Protein AF-A0A9J7YC43-F1 (afdb_monomer)

Foldseek 3Di:
DDDDDDDDDDDDDDDDDDDDDDPPPPPPPPPPVQPFDWKKKKKWFFQDADDPCQQPCPDPVVVVVQVQCQVQLLVLCVVPPFWDGKHWPGFAFARTMTIIMTTGGPPDDDDDQVVSLVSNLPGDHPTHIPSVGIGMGTDDDPDDDDDDDDDDDPDPFDKWKKKKKFAFAAADDPLQQRCHRPVNVVVFVLVQVLLCLQCVVQPFWDGKGWRGWDPDRTMTIIMTMGRPVRDDDQQVSLVSVLVCVVVVSRVTRTDNQGIWMATPVRDIHHDDPDPVPVVVVVVVVVVVVVVVVVVD

Secondary structure (DSSP, 8-state):
-----------------------------------EEEEEEEEEEEEEEPPGGGG-TTSHHHHHHHHHHHHHHHHHHTTSTTEEEEEEEEEETTEEEEEEEEEEETTSPPPPHHHHHHHHHT---SS-B-GGG-EEEE-------------------PEEEEEEEEEESS---HHHHSTTSHHHHHHHHHHHHHHHHHHTTSTTEEEEEEEEEETTTEEEEEEEEEEGGGPPPHHHHHHHHHHHHHTTS--S-EEEEEEEEE-TT--EEE--TTSHHHHHHHHHHHHHHHHHHH--

Radius of gyration: 31.16 Å; Cα contacts (8 Å, |Δi|>4): 446; chains: 1; bounding box: 93×114×52 Å

Sequence (296 aa):
MEWRIIVPVLCLIGFLPVPGNAADNSTTNSTTNSTTAFEFNIVFHINDTFNETYSNMADNNTITLKNKIITEVSQVYTPLKNFQRFDILQFRNGSIVVDGKLYFNSSDSKPSLANLTQILNNGNFTFKLLTNLTSITEVTTTAANTSTTTQAVTTSAGIAVYNLTFKMTGNFTNDLSNMSSSAATNLTNFVVGQLDQVFKGFKSHKRTFVRQFRNGSIIVDAGVEFDKVSSPSATELAKALADGVRNGVVKLPIDTQTIQVTDSTGFTANKSPVLASMLTALWMTLASLLLSAVMH

Mean predicted aligned error: 19.52 Å

Structure (mmCIF, N/CA/C/O backbone):
data_AF-A0A9J7YC43-F1
#
_entry.id   AF-A0A9J7YC43-F1
#
loop_
_atom_site.group_PDB
_atom_site.id
_atom_site.type_symbol
_atom_site.label_atom_id
_atom_site.label_alt_id
_atom_site.label_comp_id
_atom_site.label_asym_id
_atom_site.label_entity_id
_atom_site.label_seq_id
_atom_site.pdbx_PDB_ins_code
_atom_site.Cartn_x
_atom_site.Cartn_y
_atom_site.Cartn_z
_atom_site.occupancy
_atom_site.B_iso_or_equiv
_atom_site.auth_seq_id
_atom_site.auth_comp_id
_atom_site.auth_asym_id
_atom_site.auth_atom_id
_atom_site.pdbx_PDB_model_num
ATOM 1 N N . MET A 1 1 ? 50.035 76.087 -4.130 1.00 36.94 1 MET A N 1
ATOM 2 C CA . MET A 1 1 ? 49.146 76.919 -4.963 1.00 36.94 1 MET A CA 1
ATOM 3 C C . MET A 1 1 ? 47.990 76.009 -5.347 1.00 36.94 1 MET A C 1
ATOM 5 O O . MET A 1 1 ? 48.197 75.101 -6.132 1.00 36.94 1 MET A O 1
ATOM 9 N N . GLU A 1 2 ? 46.981 75.900 -4.483 1.00 48.38 2 GLU A N 1
ATOM 10 C CA . GLU A 1 2 ? 45.735 76.686 -4.565 1.00 48.38 2 GLU A CA 1
ATOM 11 C C . GLU A 1 2 ? 45.099 76.549 -5.955 1.00 48.38 2 GLU A C 1
ATOM 13 O O . GLU A 1 2 ? 45.685 77.028 -6.917 1.00 48.38 2 GLU A O 1
ATOM 18 N N . TRP A 1 3 ? 43.917 75.925 -6.032 1.00 33.44 3 TRP A N 1
ATOM 19 C CA . TRP A 1 3 ? 42.714 76.530 -6.619 1.00 33.44 3 TRP A CA 1
ATOM 20 C C . TRP A 1 3 ? 41.454 75.765 -6.185 1.00 33.44 3 TRP A C 1
ATOM 22 O O . TRP A 1 3 ? 41.314 74.560 -6.384 1.00 33.44 3 TRP A O 1
ATOM 32 N N . ARG A 1 4 ? 40.544 76.519 -5.562 1.00 44.66 4 ARG A N 1
ATOM 33 C CA . ARG A 1 4 ? 39.154 76.181 -5.236 1.00 44.66 4 ARG A CA 1
ATOM 34 C C . ARG A 1 4 ? 38.272 76.622 -6.403 1.00 44.66 4 ARG A C 1
ATOM 36 O O . ARG A 1 4 ? 38.380 77.790 -6.747 1.00 44.66 4 ARG A O 1
ATOM 43 N N . ILE A 1 5 ? 37.350 75.798 -6.911 1.00 43.91 5 ILE A N 1
ATOM 44 C CA . ILE A 1 5 ? 36.179 76.237 -7.714 1.00 43.91 5 ILE A CA 1
ATOM 45 C C . ILE A 1 5 ? 35.041 75.224 -7.448 1.00 43.91 5 ILE A C 1
ATOM 47 O O . ILE A 1 5 ? 35.200 74.046 -7.733 1.00 43.91 5 ILE A O 1
ATOM 51 N N . ILE A 1 6 ? 34.079 75.551 -6.573 1.00 39.97 6 ILE A N 1
ATOM 52 C CA . ILE A 1 6 ? 32.734 76.122 -6.836 1.00 39.97 6 ILE A CA 1
ATOM 53 C C . ILE A 1 6 ? 31.709 75.065 -7.292 1.00 39.97 6 ILE A C 1
ATOM 55 O O . ILE A 1 6 ? 31.751 74.543 -8.399 1.00 39.97 6 ILE A O 1
ATOM 59 N N . VAL A 1 7 ? 30.756 74.816 -6.390 1.00 40.12 7 VAL A N 1
ATOM 60 C CA . VAL A 1 7 ? 29.441 74.192 -6.614 1.00 40.12 7 VAL A CA 1
ATOM 61 C C . VAL A 1 7 ? 28.536 75.178 -7.368 1.00 40.12 7 VAL A C 1
ATOM 63 O O . VAL A 1 7 ? 28.655 76.385 -7.143 1.00 40.12 7 VAL A O 1
ATOM 66 N N . PRO A 1 8 ? 27.540 74.693 -8.128 1.00 45.66 8 PRO A N 1
ATOM 67 C CA . PRO A 1 8 ? 26.226 75.301 -7.979 1.00 45.66 8 PRO A CA 1
ATOM 68 C C . PRO A 1 8 ? 25.108 74.296 -7.681 1.00 45.66 8 PRO A C 1
ATOM 70 O O . PRO A 1 8 ? 25.152 73.110 -7.991 1.00 45.66 8 PRO A O 1
ATOM 73 N N . VAL A 1 9 ? 24.144 74.871 -6.979 1.00 36.44 9 VAL A N 1
ATOM 74 C CA . VAL A 1 9 ? 22.964 74.356 -6.286 1.00 36.44 9 VAL A CA 1
ATOM 75 C C . VAL A 1 9 ? 21.757 74.265 -7.249 1.00 36.44 9 VAL A C 1
ATOM 77 O O . VAL A 1 9 ? 21.814 74.852 -8.328 1.00 36.44 9 VAL A O 1
ATOM 80 N N . LEU A 1 10 ? 20.656 73.645 -6.769 1.00 31.66 10 LEU A N 1
ATOM 81 C CA . LEU A 1 10 ? 19.223 73.751 -7.175 1.00 31.66 10 LEU A CA 1
ATOM 82 C C . LEU A 1 10 ? 18.716 72.605 -8.088 1.00 31.66 10 LEU A C 1
ATOM 84 O O . LEU A 1 10 ? 19.374 72.282 -9.064 1.00 31.66 10 LEU A O 1
ATOM 88 N N . CYS A 1 11 ? 17.596 71.894 -7.867 1.00 30.94 11 CYS A N 1
ATOM 89 C CA . CYS A 1 11 ? 16.335 72.069 -7.111 1.00 30.94 11 CYS A CA 1
ATOM 90 C C . CYS A 1 11 ? 15.952 70.717 -6.446 1.00 30.94 11 CYS A C 1
ATOM 92 O O . CYS A 1 11 ? 16.201 69.670 -7.030 1.00 30.94 11 CYS A O 1
ATOM 94 N N . LEU A 1 12 ? 15.475 70.607 -5.201 1.00 32.94 12 LEU A N 1
ATOM 95 C CA . LEU A 1 12 ? 14.157 70.965 -4.640 1.00 32.94 12 LEU A CA 1
ATOM 96 C C . LEU A 1 12 ? 12.935 70.412 -5.404 1.00 32.94 12 LEU A C 1
ATOM 98 O O . LEU A 1 12 ? 12.372 71.136 -6.214 1.00 32.94 12 LEU A O 1
ATOM 102 N N . ILE A 1 13 ? 12.463 69.209 -5.041 1.00 40.31 13 ILE A N 1
ATOM 103 C CA . ILE A 1 13 ? 11.029 68.905 -4.843 1.00 40.31 13 ILE A CA 1
ATOM 104 C C . ILE A 1 13 ? 10.936 67.897 -3.687 1.00 40.31 13 ILE A C 1
ATOM 106 O O . ILE A 1 13 ? 11.537 66.827 -3.736 1.00 40.31 13 ILE A O 1
ATOM 110 N N . GLY A 1 14 ? 10.240 68.279 -2.617 1.00 31.56 14 GLY A N 1
ATOM 111 C CA . GLY A 1 14 ? 10.012 67.431 -1.451 1.00 31.56 14 GLY A CA 1
ATOM 112 C C . GLY A 1 14 ? 8.815 66.502 -1.622 1.00 31.56 14 GLY A C 1
ATOM 113 O O . GLY A 1 14 ? 7.887 66.823 -2.352 1.00 31.56 14 GLY A O 1
ATOM 114 N N . PHE A 1 15 ? 8.814 65.402 -0.872 1.00 34.41 15 PHE A N 1
ATOM 115 C CA . PHE A 1 15 ? 7.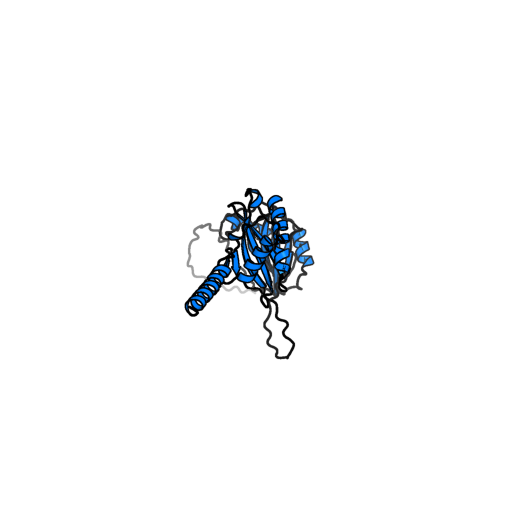608 64.740 -0.379 1.00 34.41 15 PHE A CA 1
ATOM 116 C C . PHE A 1 15 ? 7.898 64.193 1.027 1.00 34.41 15 PHE A C 1
ATOM 118 O O . PHE A 1 15 ? 8.975 63.660 1.291 1.00 34.41 15 PHE A O 1
ATOM 125 N N . LEU A 1 16 ? 6.957 64.434 1.941 1.00 32.00 16 LEU A N 1
ATOM 126 C CA . LEU A 1 16 ? 7.018 64.128 3.372 1.00 32.00 16 LEU A CA 1
ATOM 127 C C . LEU A 1 16 ? 7.179 62.623 3.669 1.00 32.00 16 LEU A C 1
ATOM 129 O O . LEU A 1 16 ? 6.621 61.808 2.936 1.00 32.00 16 LEU A O 1
ATOM 133 N N . PRO A 1 17 ? 7.790 62.237 4.806 1.00 32.50 17 PRO A N 1
ATOM 134 C CA . PRO A 1 17 ? 7.622 60.903 5.364 1.00 32.50 17 PRO A CA 1
ATOM 135 C C . PRO A 1 17 ? 6.354 60.846 6.233 1.00 32.50 17 PRO A C 1
ATOM 137 O O . PRO A 1 17 ? 6.267 61.490 7.279 1.00 32.50 17 PRO A O 1
ATOM 140 N N . VAL A 1 18 ? 5.373 60.046 5.814 1.00 35.78 18 VAL A N 1
ATOM 141 C CA . VAL A 1 18 ? 4.342 59.507 6.715 1.00 35.78 18 VAL A CA 1
ATOM 142 C C . VAL A 1 18 ? 4.922 58.238 7.356 1.00 35.78 18 VAL A C 1
ATOM 144 O O . VAL A 1 18 ? 5.412 57.379 6.622 1.00 35.78 18 VAL A O 1
ATOM 147 N N . PRO A 1 19 ? 4.895 58.077 8.691 1.00 38.94 19 PRO A N 1
ATOM 148 C CA . PRO A 1 19 ? 5.384 56.866 9.334 1.00 38.94 19 PRO A CA 1
ATOM 149 C C . PRO A 1 19 ? 4.322 55.768 9.210 1.00 38.94 19 PRO A C 1
ATOM 151 O O . PRO A 1 19 ? 3.345 55.734 9.954 1.00 38.94 19 PRO A O 1
ATOM 154 N N . GLY A 1 20 ? 4.504 54.884 8.231 1.00 28.78 20 GLY A N 1
ATOM 155 C CA . GLY A 1 20 ? 3.689 53.691 8.031 1.00 28.78 20 GLY A CA 1
ATOM 156 C C . GLY A 1 20 ? 4.524 52.441 8.257 1.00 28.78 20 GLY A C 1
ATOM 157 O O . GLY A 1 20 ? 5.228 51.989 7.361 1.00 28.78 20 GLY A O 1
ATOM 158 N N . ASN A 1 21 ? 4.442 51.889 9.464 1.00 43.62 21 ASN A N 1
ATOM 159 C CA . ASN A 1 21 ? 4.903 50.543 9.774 1.00 43.62 21 ASN A CA 1
ATOM 160 C C . ASN A 1 21 ? 4.116 49.536 8.914 1.00 43.62 21 ASN A C 1
ATOM 162 O O . ASN A 1 21 ? 2.952 49.260 9.190 1.00 43.62 21 ASN A O 1
ATOM 166 N N . ALA A 1 22 ? 4.764 48.951 7.916 1.00 31.89 22 ALA A N 1
ATOM 167 C CA . ALA A 1 22 ? 4.424 47.634 7.404 1.00 31.89 22 ALA A CA 1
ATOM 168 C C . ALA A 1 22 ? 5.744 46.971 7.025 1.00 31.89 22 ALA A C 1
ATOM 170 O O . ALA A 1 22 ? 6.416 47.384 6.084 1.00 31.89 22 ALA A O 1
ATOM 171 N N . ALA A 1 23 ? 6.153 45.999 7.838 1.00 31.73 23 ALA A N 1
ATOM 172 C CA . ALA A 1 23 ? 7.242 45.103 7.513 1.00 31.73 23 ALA A CA 1
ATOM 173 C C . ALA A 1 23 ? 6.839 44.335 6.251 1.00 31.73 23 ALA A C 1
ATOM 175 O O . ALA A 1 23 ? 6.134 43.330 6.323 1.00 31.73 23 ALA A O 1
ATOM 176 N N . ASP A 1 24 ? 7.249 44.849 5.097 1.00 27.11 24 ASP A N 1
ATOM 177 C CA . ASP A 1 24 ? 7.198 44.111 3.852 1.00 27.11 24 ASP A CA 1
ATOM 178 C C . ASP A 1 24 ? 8.325 43.083 3.925 1.00 27.11 24 ASP A C 1
ATOM 180 O O . ASP A 1 24 ? 9.473 43.326 3.550 1.00 27.11 24 ASP A O 1
ATOM 184 N N . ASN A 1 25 ? 8.011 41.935 4.526 1.00 30.44 25 ASN A N 1
ATOM 185 C CA . ASN A 1 25 ? 8.844 40.750 4.452 1.00 30.44 25 ASN A CA 1
ATOM 186 C C . ASN A 1 25 ? 8.701 40.181 3.033 1.00 30.44 25 ASN A C 1
ATOM 188 O O . ASN A 1 25 ? 8.170 39.088 2.828 1.00 30.44 25 ASN A O 1
ATOM 192 N N . SER A 1 26 ? 9.160 40.962 2.051 1.00 28.28 26 SER A N 1
ATOM 193 C CA . SER A 1 26 ? 9.403 40.540 0.682 1.00 28.28 26 SER A CA 1
ATOM 194 C C . SER A 1 26 ? 10.534 39.523 0.740 1.00 28.28 26 SER A C 1
ATOM 196 O O . SER A 1 26 ? 11.708 39.832 0.534 1.00 28.28 26 SER A O 1
ATOM 198 N N . THR A 1 27 ? 10.159 38.287 1.065 1.00 27.44 27 THR A N 1
ATOM 199 C CA . THR A 1 27 ? 10.997 37.120 0.848 1.00 27.44 27 THR A CA 1
ATOM 200 C C . THR A 1 27 ? 11.184 37.039 -0.655 1.00 27.44 27 THR A C 1
ATOM 202 O O . THR A 1 27 ? 10.297 36.627 -1.401 1.00 27.44 27 THR A O 1
ATOM 205 N N . THR A 1 28 ? 12.334 37.524 -1.101 1.00 25.83 28 THR A N 1
ATOM 206 C CA . THR A 1 28 ? 12.878 37.283 -2.422 1.00 25.83 28 THR A CA 1
ATOM 207 C C . THR A 1 28 ? 12.887 35.775 -2.640 1.00 25.83 28 THR A C 1
ATOM 209 O O . THR A 1 28 ? 13.791 35.068 -2.197 1.00 25.83 28 THR A O 1
ATOM 212 N N . ASN A 1 29 ? 11.860 35.268 -3.327 1.00 31.33 29 ASN A N 1
ATOM 213 C CA . ASN A 1 29 ? 11.892 33.961 -3.968 1.00 31.33 29 ASN A CA 1
ATOM 214 C C . ASN A 1 29 ? 12.963 34.033 -5.057 1.00 31.33 29 ASN A C 1
ATOM 216 O O . ASN A 1 29 ? 12.687 34.284 -6.232 1.00 31.33 29 ASN A O 1
ATOM 220 N N . SER A 1 30 ? 14.213 33.856 -4.634 1.00 25.38 30 SER A N 1
ATOM 221 C CA . SER A 1 30 ? 15.345 33.641 -5.513 1.00 25.38 30 SER A CA 1
ATOM 222 C C . SER A 1 30 ? 15.127 32.285 -6.173 1.00 25.38 30 SER A C 1
ATOM 224 O O . SER A 1 30 ? 15.517 31.237 -5.663 1.00 25.38 30 SER A O 1
ATOM 226 N N . THR A 1 31 ? 14.405 32.314 -7.291 1.00 31.23 31 THR A N 1
ATOM 227 C CA . THR A 1 31 ? 14.235 31.174 -8.184 1.00 31.23 31 THR A CA 1
ATOM 228 C C . THR A 1 31 ? 15.568 30.983 -8.890 1.00 31.23 31 THR A C 1
ATOM 230 O O . THR A 1 31 ? 15.778 31.437 -10.013 1.00 31.23 31 THR A O 1
ATOM 233 N N . THR A 1 32 ? 16.518 30.342 -8.210 1.00 34.47 32 THR A N 1
ATOM 234 C CA . THR A 1 32 ? 17.594 29.672 -8.923 1.00 34.47 32 THR A CA 1
ATOM 235 C C . THR A 1 32 ? 16.930 28.496 -9.628 1.00 34.47 32 THR A C 1
ATOM 237 O O . THR A 1 32 ? 16.513 27.525 -8.999 1.00 34.47 32 THR A O 1
ATOM 240 N N . ASN A 1 33 ? 16.758 28.611 -10.947 1.00 41.53 33 ASN A N 1
ATOM 241 C CA . ASN A 1 33 ? 16.396 27.494 -11.819 1.00 41.53 33 ASN A CA 1
ATOM 242 C C . ASN A 1 33 ? 17.549 26.482 -11.805 1.00 41.53 33 ASN A C 1
ATOM 244 O O . ASN A 1 33 ? 18.335 26.372 -12.741 1.00 41.53 33 ASN A O 1
ATOM 248 N N . SER A 1 34 ? 17.690 25.782 -10.687 1.00 49.84 34 SER A N 1
ATOM 249 C CA . SER A 1 34 ? 18.571 24.648 -10.536 1.00 49.84 34 SER A CA 1
ATOM 250 C C . SER A 1 34 ? 17.796 23.465 -11.103 1.00 49.84 34 SER A C 1
ATOM 252 O O . SER A 1 34 ? 16.805 23.017 -10.526 1.00 49.84 34 SER A O 1
ATOM 254 N N . THR A 1 35 ? 18.175 23.013 -12.293 1.00 61.62 35 THR A N 1
ATOM 255 C CA . THR A 1 35 ? 17.566 21.842 -12.925 1.00 61.62 35 THR A CA 1
ATOM 256 C C . THR A 1 35 ? 17.711 20.644 -11.992 1.00 61.62 35 THR A C 1
ATOM 258 O O . THR A 1 35 ? 18.830 20.265 -11.637 1.00 61.62 35 THR A O 1
ATOM 261 N N . THR A 1 36 ? 16.585 20.070 -11.561 1.00 72.81 36 THR A N 1
ATOM 262 C CA . THR A 1 36 ? 16.577 18.793 -10.844 1.00 72.81 36 THR A CA 1
ATOM 263 C C . THR A 1 36 ? 17.249 17.743 -11.726 1.00 72.81 36 THR A C 1
ATOM 265 O O . THR A 1 36 ? 16.855 17.547 -12.873 1.00 72.81 36 THR A O 1
ATOM 268 N N . ALA A 1 37 ? 18.279 17.098 -11.188 1.00 75.81 37 ALA A N 1
ATOM 269 C CA . ALA A 1 37 ? 19.064 16.075 -11.867 1.00 75.81 37 ALA A CA 1
ATOM 270 C C . ALA A 1 37 ? 18.740 14.668 -11.352 1.00 75.81 37 ALA A C 1
ATOM 272 O O . ALA A 1 37 ? 18.735 13.719 -12.133 1.00 75.81 37 ALA A O 1
ATOM 273 N N . PHE A 1 38 ? 18.449 14.531 -10.054 1.00 82.38 38 PHE A N 1
ATOM 274 C CA . PHE A 1 38 ? 18.111 13.249 -9.440 1.00 82.38 38 PHE A CA 1
ATOM 275 C C . PHE A 1 38 ? 16.853 13.372 -8.586 1.00 82.38 38 PHE A C 1
ATOM 277 O O . PHE A 1 38 ? 16.691 14.328 -7.824 1.00 82.38 38 PHE A O 1
ATOM 284 N N . GLU A 1 39 ? 15.990 12.368 -8.688 1.00 87.19 39 GLU A N 1
ATOM 285 C CA . GLU A 1 39 ? 14.743 12.270 -7.942 1.00 87.19 39 GLU A CA 1
ATOM 286 C C . GLU A 1 39 ? 14.655 10.920 -7.232 1.00 87.19 39 GLU A C 1
ATOM 288 O O . GLU A 1 39 ? 15.014 9.878 -7.788 1.00 87.19 39 GLU A O 1
ATOM 293 N N . PHE A 1 40 ? 14.127 10.928 -6.011 1.00 86.06 40 PHE A N 1
ATOM 294 C CA . PHE A 1 40 ? 13.901 9.714 -5.233 1.00 86.06 40 PHE A CA 1
ATOM 295 C C . PHE A 1 40 ? 12.510 9.745 -4.610 1.00 86.06 40 PHE A C 1
ATOM 297 O O . PHE A 1 40 ? 12.134 10.745 -4.001 1.00 86.06 40 PHE A O 1
ATOM 304 N N . ASN A 1 41 ? 11.759 8.650 -4.726 1.00 86.69 41 ASN A N 1
ATOM 305 C CA . ASN A 1 41 ? 10.552 8.459 -3.930 1.00 86.69 41 ASN A CA 1
ATOM 306 C C . ASN A 1 41 ? 10.968 8.020 -2.530 1.00 86.69 41 ASN A C 1
ATOM 308 O O . ASN A 1 41 ? 11.830 7.153 -2.375 1.00 86.69 41 ASN A O 1
ATOM 312 N N . ILE A 1 42 ? 10.324 8.588 -1.525 1.00 88.75 42 ILE A N 1
ATOM 313 C CA . ILE A 1 42 ? 10.575 8.300 -0.120 1.00 88.75 42 ILE A CA 1
ATOM 314 C C . ILE A 1 42 ? 9.239 7.993 0.553 1.00 88.75 42 ILE A C 1
ATOM 316 O O . ILE A 1 42 ? 8.275 8.741 0.409 1.00 88.75 42 ILE A O 1
ATOM 320 N N . VAL A 1 43 ? 9.189 6.876 1.270 1.00 85.38 43 VAL A N 1
ATOM 321 C CA . VAL A 1 43 ? 8.058 6.472 2.102 1.00 85.38 43 VAL A CA 1
ATOM 322 C C . VAL A 1 43 ? 8.583 6.233 3.504 1.00 85.38 43 VAL A C 1
ATOM 324 O O . VAL A 1 43 ? 9.533 5.474 3.689 1.00 85.38 43 VAL A O 1
ATOM 327 N N . PHE A 1 44 ? 7.980 6.875 4.495 1.00 87.00 44 PHE A N 1
ATOM 328 C CA . PHE A 1 44 ? 8.296 6.618 5.895 1.00 87.00 44 PHE A CA 1
ATOM 329 C C . PHE A 1 44 ? 7.061 6.746 6.770 1.00 87.00 44 PHE A C 1
ATOM 331 O O . PHE A 1 44 ? 6.030 7.275 6.361 1.00 87.00 44 PHE A O 1
ATOM 338 N N . HIS A 1 45 ? 7.167 6.228 7.987 1.00 88.19 45 HIS A N 1
ATOM 339 C CA . HIS A 1 45 ? 6.053 6.152 8.914 1.00 88.19 45 HIS A CA 1
ATOM 340 C C . HIS A 1 45 ? 6.375 6.928 10.185 1.00 88.19 45 HIS A C 1
ATOM 342 O O . HIS A 1 45 ? 7.439 6.752 10.781 1.00 88.19 45 HIS A O 1
ATOM 348 N N . ILE A 1 46 ? 5.436 7.758 10.618 1.00 88.06 46 ILE A N 1
ATOM 349 C CA . ILE A 1 46 ? 5.505 8.466 11.891 1.00 88.06 46 ILE A CA 1
ATOM 350 C C . ILE A 1 46 ? 4.620 7.731 12.892 1.00 88.06 46 ILE A C 1
ATOM 352 O O . ILE A 1 46 ? 3.437 7.519 12.636 1.00 88.06 46 ILE A O 1
ATOM 356 N N . ASN A 1 47 ? 5.185 7.364 14.040 1.00 84.06 47 ASN A N 1
ATOM 357 C CA . ASN A 1 47 ? 4.501 6.701 15.145 1.00 84.06 47 ASN A CA 1
ATOM 358 C C . ASN A 1 47 ? 3.572 7.667 15.895 1.00 84.06 47 ASN A C 1
ATOM 360 O O . ASN A 1 47 ? 3.820 8.025 17.048 1.00 84.06 47 ASN A O 1
ATOM 364 N N . ASP A 1 48 ? 2.528 8.097 15.201 1.00 78.81 48 ASP A N 1
ATOM 365 C CA . ASP A 1 48 ? 1.456 8.946 15.692 1.00 78.81 48 ASP A CA 1
ATOM 366 C C . ASP A 1 48 ? 0.130 8.521 15.041 1.00 78.81 48 ASP A C 1
ATOM 368 O O . ASP A 1 48 ? 0.113 7.789 14.045 1.00 78.81 48 ASP A O 1
ATOM 372 N N . THR A 1 49 ? -0.981 8.958 15.623 1.00 78.31 49 THR A N 1
ATOM 373 C CA . THR A 1 49 ? -2.327 8.615 15.167 1.00 78.31 49 THR A CA 1
ATOM 374 C C . THR A 1 49 ? -2.676 9.410 13.915 1.00 78.31 49 THR A C 1
ATOM 376 O O . THR A 1 49 ? -2.586 10.637 13.895 1.00 78.31 49 THR A O 1
ATOM 379 N N . PHE A 1 50 ? -3.116 8.721 12.864 1.00 71.31 50 PHE A N 1
ATOM 380 C CA . PHE A 1 50 ? -3.612 9.378 11.661 1.00 71.31 50 PHE A CA 1
ATOM 381 C C . PHE A 1 50 ? -4.973 10.039 11.917 1.00 71.31 50 PHE A C 1
ATOM 383 O O . PHE A 1 50 ? -5.935 9.376 12.302 1.00 71.31 50 PHE A O 1
ATOM 390 N N . ASN A 1 51 ? -5.056 11.349 11.683 1.00 81.69 51 ASN A N 1
ATOM 391 C CA . ASN A 1 51 ? -6.312 12.089 11.654 1.00 81.69 51 ASN A CA 1
ATOM 392 C C . ASN A 1 51 ? -6.900 12.039 10.237 1.00 81.69 51 ASN A C 1
ATOM 394 O O . ASN A 1 51 ? -6.186 12.289 9.268 1.00 81.69 51 ASN A O 1
ATOM 398 N N . GLU A 1 52 ? -8.199 11.765 10.104 1.00 72.25 52 GLU A N 1
ATOM 399 C CA . GLU A 1 52 ? -8.879 11.688 8.805 1.00 72.25 52 GLU A CA 1
ATOM 400 C C . GLU A 1 52 ? -8.721 12.965 7.965 1.00 72.25 52 GLU A C 1
ATOM 402 O O . GLU A 1 52 ? -8.642 12.877 6.733 1.00 72.25 52 GLU A O 1
ATOM 407 N N . THR A 1 53 ? -8.581 14.135 8.608 1.00 69.94 53 THR A N 1
ATOM 408 C CA . THR A 1 53 ? -8.341 15.411 7.916 1.00 69.94 53 THR A CA 1
ATOM 409 C C . THR A 1 53 ? -7.048 15.403 7.097 1.00 69.94 53 THR A C 1
ATOM 411 O O . THR A 1 53 ? -6.995 16.077 6.069 1.00 69.94 53 THR A O 1
ATOM 414 N N . TYR A 1 54 ? -6.049 14.587 7.468 1.00 76.44 54 TYR A N 1
ATOM 415 C CA . TYR A 1 54 ? -4.772 14.443 6.752 1.00 76.44 54 TYR A CA 1
ATOM 416 C C . TYR A 1 54 ? -4.910 13.874 5.340 1.00 76.44 54 TYR A C 1
ATOM 418 O O . TYR A 1 54 ? -4.007 14.043 4.523 1.00 76.44 54 TYR A O 1
ATOM 426 N N . SER A 1 55 ? -6.054 13.270 5.014 1.00 74.38 55 SER A N 1
ATOM 427 C CA . SER A 1 55 ? -6.373 12.858 3.642 1.00 74.38 55 SER A CA 1
ATOM 428 C C . SER A 1 55 ? -6.617 14.060 2.718 1.00 74.38 55 SER A C 1
ATOM 430 O O . SER A 1 55 ? -6.449 13.957 1.504 1.00 74.38 55 SER A O 1
ATOM 432 N N . ASN A 1 56 ? -7.013 15.209 3.277 1.00 73.19 56 ASN A N 1
ATOM 433 C CA . ASN A 1 56 ? -7.195 16.454 2.542 1.00 73.19 56 ASN A CA 1
ATOM 434 C C . ASN A 1 56 ? -5.936 17.325 2.660 1.00 73.19 56 ASN A C 1
ATOM 436 O O . ASN A 1 56 ? -5.735 18.021 3.655 1.00 73.19 56 ASN A O 1
ATOM 440 N N . MET A 1 57 ? -5.112 17.340 1.610 1.00 74.56 57 MET A N 1
ATOM 441 C CA . MET A 1 57 ? -3.862 18.115 1.558 1.00 74.56 57 MET A CA 1
ATOM 442 C C . MET A 1 57 ? -4.052 19.644 1.595 1.00 74.56 57 MET A C 1
ATOM 444 O O . MET A 1 57 ? -3.066 20.366 1.760 1.00 74.56 57 MET A O 1
ATOM 448 N N . ALA A 1 58 ? -5.288 20.133 1.438 1.00 74.94 58 ALA A N 1
ATOM 449 C CA . ALA A 1 58 ? -5.648 21.548 1.538 1.00 74.94 58 ALA A CA 1
ATOM 450 C C . ALA A 1 58 ? -6.234 21.939 2.909 1.00 74.94 58 ALA A C 1
ATOM 452 O O . ALA A 1 58 ? -6.465 23.121 3.150 1.00 74.94 58 ALA A O 1
ATOM 453 N N . ASP A 1 59 ? -6.485 20.979 3.802 1.00 86.75 59 ASP A N 1
ATOM 454 C CA . ASP A 1 59 ? -6.943 21.268 5.161 1.00 86.75 59 ASP A CA 1
ATOM 455 C C . ASP A 1 59 ? -5.842 21.955 5.989 1.00 86.75 59 ASP A C 1
ATOM 457 O O . ASP A 1 59 ? -4.660 21.627 5.869 1.00 86.75 59 ASP A O 1
ATOM 461 N N . ASN A 1 60 ? -6.223 22.890 6.863 1.00 72.56 60 ASN A N 1
ATOM 462 C CA . ASN A 1 60 ? -5.266 23.666 7.656 1.00 72.56 60 ASN A CA 1
ATOM 463 C C . ASN A 1 60 ? -4.429 22.791 8.600 1.00 72.56 60 ASN A C 1
ATOM 465 O O . ASN A 1 60 ? -3.220 23.003 8.698 1.00 72.56 60 ASN A O 1
ATOM 469 N N . ASN A 1 61 ? -5.024 21.784 9.251 1.00 78.62 61 ASN A N 1
ATOM 470 C CA . ASN A 1 61 ? -4.281 20.890 10.145 1.00 78.62 61 ASN A CA 1
ATOM 471 C C . ASN A 1 61 ? -3.288 20.036 9.350 1.00 78.62 61 ASN A C 1
ATOM 473 O O . ASN A 1 61 ? -2.160 19.800 9.793 1.00 78.62 61 ASN A O 1
ATOM 477 N N . THR A 1 62 ? -3.684 19.616 8.148 1.00 78.56 62 THR A N 1
ATOM 478 C CA . THR A 1 62 ? -2.816 18.893 7.214 1.00 78.56 62 THR A CA 1
ATOM 479 C C . THR A 1 62 ? -1.669 19.764 6.722 1.00 78.56 62 THR A C 1
ATOM 481 O O . THR A 1 62 ? -0.530 19.305 6.694 1.00 78.56 62 THR A O 1
ATOM 484 N N . ILE A 1 63 ? -1.926 21.031 6.386 1.00 68.56 63 ILE A N 1
ATOM 485 C CA . ILE A 1 63 ? -0.892 21.993 5.980 1.00 68.56 63 ILE A CA 1
ATOM 486 C C . ILE A 1 63 ? 0.109 22.220 7.118 1.00 68.56 63 ILE A C 1
ATOM 488 O O . ILE A 1 63 ? 1.316 22.203 6.870 1.00 68.56 63 ILE A O 1
ATOM 492 N N . THR A 1 64 ? -0.358 22.373 8.360 1.00 84.81 64 THR A N 1
ATOM 493 C CA . THR A 1 64 ? 0.517 22.513 9.533 1.00 84.81 64 THR A CA 1
ATOM 494 C C . THR A 1 64 ? 1.429 21.299 9.699 1.00 84.81 64 THR A C 1
ATOM 496 O O . THR A 1 64 ? 2.647 21.461 9.809 1.00 84.81 64 THR A O 1
ATOM 499 N N . LEU A 1 65 ? 0.872 20.085 9.663 1.00 90.00 65 LEU A N 1
ATOM 500 C CA . LEU A 1 65 ? 1.652 18.850 9.755 1.00 90.00 65 LEU A CA 1
ATOM 501 C C . LEU A 1 65 ? 2.642 18.719 8.587 1.00 90.00 65 LEU A C 1
ATOM 503 O O . LEU A 1 65 ? 3.817 18.422 8.800 1.00 90.00 65 LEU A O 1
ATOM 507 N N . LYS A 1 66 ? 2.188 18.994 7.360 1.00 84.62 66 LYS A N 1
ATOM 508 C CA . LYS A 1 66 ? 3.007 18.965 6.145 1.00 84.62 66 LYS A CA 1
ATOM 509 C C . LYS A 1 66 ? 4.205 19.897 6.256 1.00 84.62 66 LYS A C 1
ATOM 511 O O . LYS A 1 66 ? 5.327 19.457 6.039 1.00 84.62 66 LYS A O 1
ATOM 516 N N . ASN A 1 67 ? 3.990 21.154 6.633 1.00 77.00 67 ASN A N 1
ATOM 517 C CA . ASN A 1 67 ? 5.061 22.143 6.750 1.00 77.00 67 ASN A CA 1
ATOM 518 C C . ASN A 1 67 ? 6.067 21.757 7.839 1.00 77.00 67 ASN A C 1
ATOM 520 O O . ASN A 1 67 ? 7.273 21.895 7.635 1.00 77.00 67 ASN A O 1
ATOM 524 N N . LYS A 1 68 ? 5.583 21.218 8.964 1.00 91.94 68 LYS A N 1
ATOM 525 C CA . LYS A 1 68 ? 6.431 20.694 10.036 1.00 91.94 68 LYS A CA 1
ATOM 526 C C . LYS A 1 68 ? 7.339 19.569 9.528 1.00 91.94 68 LYS A C 1
ATOM 528 O O . LYS A 1 68 ? 8.556 19.665 9.651 1.00 91.94 68 LYS A O 1
ATOM 533 N N . ILE A 1 69 ? 6.760 18.539 8.908 1.00 92.69 69 ILE A N 1
ATOM 534 C CA . ILE A 1 69 ? 7.520 17.395 8.388 1.00 92.69 69 ILE A CA 1
ATOM 535 C C . ILE A 1 69 ? 8.478 17.842 7.279 1.00 92.69 69 ILE A C 1
ATOM 537 O O . ILE A 1 69 ? 9.640 17.448 7.301 1.00 92.69 69 ILE A O 1
ATOM 541 N N . ILE A 1 70 ? 8.035 18.693 6.344 1.00 82.06 70 ILE A N 1
ATOM 542 C CA . ILE A 1 70 ? 8.899 19.225 5.280 1.00 82.06 70 ILE A CA 1
ATOM 543 C C . ILE A 1 70 ? 10.109 19.938 5.875 1.00 82.06 70 ILE A C 1
ATOM 545 O O . ILE A 1 70 ? 11.226 19.697 5.424 1.00 82.06 70 ILE A O 1
ATOM 549 N N . THR A 1 71 ? 9.905 20.774 6.893 1.00 84.00 71 THR A N 1
ATOM 550 C CA . THR A 1 71 ? 10.987 21.527 7.536 1.00 84.00 71 THR A CA 1
ATOM 551 C C . THR A 1 71 ? 12.008 20.585 8.168 1.00 84.00 71 THR A C 1
ATOM 553 O O . THR A 1 71 ? 13.197 20.671 7.867 1.00 84.00 71 THR A O 1
ATOM 556 N N . GLU A 1 72 ? 11.552 19.648 9.002 1.00 94.75 72 GLU A N 1
ATOM 557 C CA . GLU A 1 72 ? 12.459 18.765 9.739 1.00 94.75 72 GLU A CA 1
ATOM 558 C C . GLU A 1 72 ? 13.161 17.744 8.827 1.00 94.75 72 GLU A C 1
ATOM 560 O O . GLU A 1 72 ? 14.361 17.515 8.969 1.00 94.75 72 GLU A O 1
ATOM 565 N N . VAL A 1 73 ? 12.455 17.169 7.845 1.00 90.75 73 VAL A N 1
ATOM 566 C CA . VAL A 1 73 ? 13.054 16.240 6.870 1.00 90.75 73 VAL A CA 1
ATOM 567 C C . VAL A 1 73 ? 14.018 16.968 5.938 1.00 90.75 73 VAL A C 1
ATOM 569 O O . VAL A 1 73 ? 15.103 16.464 5.663 1.00 90.75 73 VAL A O 1
ATOM 572 N N . SER A 1 74 ? 13.684 18.178 5.484 1.00 87.06 74 SER A N 1
ATOM 573 C CA . SER A 1 74 ? 14.619 18.959 4.666 1.00 87.06 74 SER A CA 1
ATOM 574 C C . SER A 1 74 ? 15.898 19.259 5.437 1.00 87.06 74 SER A C 1
ATOM 576 O O . SER A 1 74 ? 16.985 19.114 4.882 1.00 87.06 74 SER A O 1
ATOM 578 N N . GLN A 1 75 ? 15.785 19.599 6.726 1.00 87.50 75 GLN A N 1
ATOM 579 C CA . GLN A 1 75 ? 16.931 19.917 7.575 1.00 87.50 75 GLN A CA 1
ATOM 580 C C . GLN A 1 75 ? 17.957 18.778 7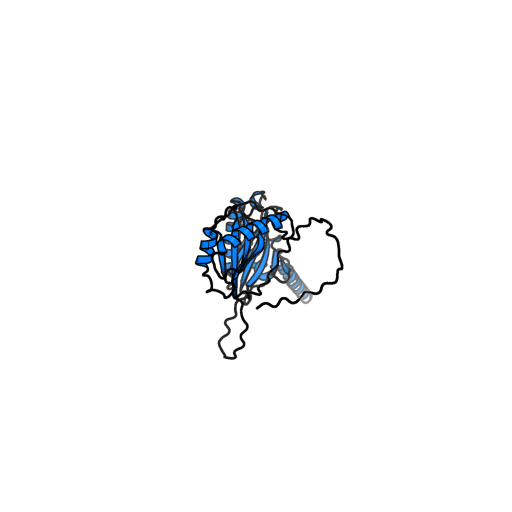.621 1.00 87.50 75 GLN A C 1
ATOM 582 O O . GLN A 1 75 ? 19.154 19.048 7.508 1.00 87.50 75 GLN A O 1
ATOM 587 N N . VAL A 1 76 ? 17.522 17.515 7.719 1.00 93.56 76 VAL A N 1
ATOM 588 C CA . VAL A 1 76 ? 18.455 16.373 7.791 1.00 93.56 76 VAL A CA 1
ATOM 589 C C . VAL A 1 76 ? 19.193 16.116 6.476 1.00 93.56 76 VAL A C 1
ATOM 591 O O . VAL A 1 76 ? 20.302 15.590 6.503 1.00 93.56 76 VAL A O 1
ATOM 594 N N . TYR A 1 77 ? 18.630 16.533 5.338 1.00 91.88 77 TYR A N 1
ATOM 595 C CA . TYR A 1 77 ? 19.260 16.397 4.021 1.00 91.88 77 TYR A CA 1
ATOM 596 C C . TYR A 1 77 ? 20.085 17.617 3.584 1.00 91.88 77 TYR A C 1
ATOM 598 O O . TYR A 1 77 ? 20.881 17.483 2.657 1.00 91.88 77 TYR A O 1
ATOM 606 N N . THR A 1 78 ? 19.987 18.766 4.270 1.00 90.88 78 THR A N 1
ATOM 607 C CA . THR A 1 78 ? 20.804 19.966 3.970 1.00 90.88 78 THR A CA 1
ATOM 608 C C . THR A 1 78 ? 22.327 19.759 3.942 1.00 90.88 78 THR A C 1
ATOM 610 O O . THR A 1 78 ? 22.984 20.489 3.198 1.00 90.88 78 THR A O 1
ATOM 613 N N . PRO A 1 79 ? 22.938 18.789 4.663 1.00 89.75 79 PRO A N 1
ATOM 614 C CA . PRO A 1 79 ? 24.372 18.525 4.531 1.00 89.75 79 PRO A CA 1
ATOM 615 C C . PRO A 1 79 ? 24.780 17.987 3.150 1.00 89.75 79 PRO A C 1
ATOM 617 O O . PRO A 1 79 ? 25.956 18.057 2.789 1.00 89.75 79 PRO A O 1
ATOM 620 N N . LEU A 1 80 ? 23.838 17.444 2.368 1.00 88.25 80 LEU A N 1
ATOM 621 C CA . LEU A 1 80 ? 24.089 17.030 0.991 1.00 88.25 80 LEU A CA 1
ATOM 622 C C . LEU A 1 80 ? 24.079 18.267 0.089 1.00 88.25 80 LEU A C 1
ATOM 624 O O . LEU A 1 80 ? 23.041 18.889 -0.117 1.00 88.25 80 LEU A O 1
ATOM 628 N N . LYS A 1 81 ? 25.235 18.607 -0.492 1.00 89.06 81 LYS A N 1
ATOM 629 C CA . LYS A 1 81 ? 25.422 19.828 -1.301 1.00 89.06 81 LYS A CA 1
ATOM 630 C C . LYS A 1 81 ? 24.455 19.950 -2.476 1.00 89.06 81 LYS A C 1
ATOM 632 O O . LYS A 1 81 ? 24.130 21.058 -2.893 1.00 89.06 81 LYS A O 1
ATOM 637 N N . ASN A 1 82 ? 24.028 18.820 -3.031 1.00 89.19 82 ASN A N 1
ATOM 638 C CA . ASN A 1 82 ? 23.092 18.781 -4.142 1.00 89.19 82 ASN A CA 1
ATOM 639 C C . ASN A 1 82 ? 21.619 18.716 -3.721 1.00 89.19 82 ASN A C 1
ATOM 641 O O . ASN A 1 82 ? 20.771 18.722 -4.609 1.00 89.19 82 ASN A O 1
ATOM 645 N N . PHE A 1 83 ? 21.282 18.660 -2.427 1.00 89.56 83 PHE A N 1
ATOM 646 C CA . PHE A 1 83 ? 19.889 18.649 -1.975 1.00 89.56 83 PHE A CA 1
ATOM 647 C C . PHE A 1 83 ? 19.178 19.947 -2.371 1.00 89.56 83 PHE A C 1
ATOM 649 O O . PHE A 1 83 ? 19.646 21.041 -2.067 1.00 89.56 83 PHE A O 1
ATOM 656 N N . GLN A 1 84 ? 18.046 19.825 -3.067 1.00 86.69 84 GLN A N 1
ATOM 657 C CA . GLN A 1 84 ? 17.224 20.968 -3.470 1.00 86.69 84 GLN A CA 1
ATOM 658 C C . GLN A 1 84 ? 16.027 21.150 -2.546 1.00 86.69 84 GLN A C 1
ATOM 660 O O . GLN A 1 84 ? 15.795 22.251 -2.057 1.00 86.69 84 GLN A O 1
ATOM 665 N N . ARG A 1 85 ? 15.230 20.090 -2.367 1.00 87.69 85 ARG A N 1
ATOM 666 C CA . ARG A 1 85 ? 14.008 20.119 -1.557 1.00 87.69 85 ARG A CA 1
ATOM 667 C C . ARG A 1 85 ? 13.463 18.719 -1.297 1.00 87.69 85 ARG A C 1
ATOM 669 O O . ARG A 1 85 ? 13.810 17.754 -1.986 1.00 87.69 85 ARG A O 1
ATOM 676 N N . PHE A 1 86 ? 12.544 18.657 -0.345 1.00 88.19 86 PHE A N 1
ATOM 677 C CA . PHE A 1 86 ? 11.690 17.515 -0.069 1.00 88.19 86 PHE A CA 1
ATOM 678 C C . PHE A 1 86 ? 10.223 17.942 -0.196 1.00 88.19 86 PHE A C 1
ATOM 680 O O . PHE A 1 86 ? 9.804 18.892 0.465 1.00 88.19 86 PHE A O 1
ATOM 687 N N . ASP A 1 87 ? 9.454 17.222 -1.011 1.00 79.12 87 ASP A N 1
ATOM 688 C CA . ASP A 1 87 ? 8.019 17.453 -1.183 1.00 79.12 87 ASP A CA 1
ATOM 689 C C . ASP A 1 87 ? 7.227 16.263 -0.631 1.00 79.12 87 ASP A C 1
ATOM 691 O O . ASP A 1 87 ? 7.574 15.105 -0.868 1.00 79.12 87 ASP A O 1
ATOM 695 N N . ILE A 1 88 ? 6.122 16.541 0.060 1.00 81.38 88 ILE A N 1
ATOM 696 C CA . ILE A 1 88 ? 5.146 15.522 0.468 1.00 81.38 88 ILE A CA 1
ATOM 697 C C . ILE A 1 88 ? 4.046 15.456 -0.589 1.00 81.38 88 ILE A C 1
ATOM 699 O O . ILE A 1 88 ? 3.435 16.475 -0.912 1.00 81.38 88 ILE A O 1
ATOM 703 N N . LEU A 1 89 ? 3.781 14.254 -1.097 1.00 73.75 89 LEU A N 1
ATOM 704 C CA . LEU A 1 89 ? 2.732 13.981 -2.077 1.00 73.75 89 LEU A CA 1
ATOM 705 C C . LEU A 1 89 ? 1.385 13.750 -1.390 1.00 73.75 89 LEU A C 1
ATOM 707 O O . LEU A 1 89 ? 0.377 14.314 -1.809 1.00 73.75 89 LEU A O 1
ATOM 711 N N . GLN A 1 90 ? 1.371 12.931 -0.337 1.00 71.69 90 GLN A N 1
ATOM 712 C CA . GLN A 1 90 ? 0.164 12.598 0.416 1.00 71.69 90 GLN A CA 1
ATOM 713 C C . GLN A 1 90 ? 0.498 11.996 1.783 1.00 71.69 90 GLN A C 1
ATOM 715 O O . GLN A 1 90 ? 1.608 11.506 2.013 1.00 71.69 90 GLN A O 1
ATOM 720 N N . PHE A 1 91 ? -0.513 11.964 2.650 1.00 74.62 91 PHE A N 1
ATOM 721 C CA . PHE A 1 91 ? -0.525 11.131 3.844 1.00 74.62 91 PHE A CA 1
ATOM 722 C C . PHE A 1 91 ? -1.481 9.955 3.651 1.00 74.62 91 PHE A C 1
ATOM 724 O O . PHE A 1 91 ? -2.555 10.117 3.070 1.00 74.62 91 PHE A O 1
ATOM 731 N N . ARG A 1 92 ? -1.114 8.768 4.141 1.00 81.19 92 ARG A N 1
ATOM 732 C CA . ARG A 1 92 ? -1.981 7.579 4.100 1.00 81.19 92 ARG A CA 1
ATOM 733 C C . ARG A 1 92 ? -2.295 7.064 5.503 1.00 81.19 92 ARG A C 1
ATOM 735 O O . ARG A 1 92 ? -1.498 7.231 6.426 1.00 81.19 92 ARG A O 1
ATOM 742 N N . ASN A 1 93 ? -3.463 6.429 5.622 1.00 51.06 93 ASN A N 1
ATOM 743 C CA . ASN A 1 93 ? -3.968 5.827 6.857 1.00 51.06 93 ASN A CA 1
ATOM 744 C C . ASN A 1 93 ? -3.045 4.696 7.370 1.00 51.06 93 ASN A C 1
ATOM 746 O O . ASN A 1 93 ? -2.506 3.916 6.581 1.00 51.06 93 ASN A O 1
ATOM 750 N N . GLY A 1 94 ? -2.897 4.626 8.696 1.00 56.31 94 GLY A N 1
ATOM 751 C CA . GLY A 1 94 ? -1.940 3.839 9.479 1.00 56.31 94 GLY A CA 1
ATOM 752 C C . GLY A 1 94 ? -1.425 4.679 10.663 1.00 56.31 94 GLY A C 1
ATOM 753 O O . GLY A 1 94 ? -2.026 5.687 11.022 1.00 56.31 94 GLY A O 1
ATOM 754 N N . SER A 1 95 ? -0.258 4.353 11.221 1.00 63.75 95 SER A N 1
ATOM 755 C CA . SER A 1 95 ? 0.713 5.377 11.632 1.00 63.75 95 SER A CA 1
ATOM 756 C C . SER A 1 95 ? 0.812 6.400 10.498 1.00 63.75 95 SER A C 1
ATOM 758 O O . SER A 1 95 ? 0.708 5.980 9.350 1.00 63.75 95 SER A O 1
ATOM 760 N N . ILE A 1 96 ? 0.987 7.700 10.756 1.00 79.06 96 ILE A N 1
ATOM 761 C CA . ILE A 1 96 ? 1.002 8.709 9.677 1.00 79.06 96 ILE A CA 1
ATOM 762 C C . ILE A 1 96 ? 2.062 8.321 8.627 1.00 79.06 96 ILE A C 1
ATOM 764 O O . ILE A 1 96 ? 3.265 8.472 8.859 1.00 79.06 96 ILE A O 1
ATOM 768 N N . VAL A 1 97 ? 1.615 7.773 7.490 1.00 81.44 97 VAL A N 1
ATOM 769 C CA . VAL A 1 97 ? 2.489 7.327 6.402 1.00 81.44 97 VAL A CA 1
ATOM 770 C C . VAL A 1 97 ? 2.700 8.505 5.480 1.00 81.44 97 VAL A C 1
ATOM 772 O O . VAL A 1 97 ? 1.732 9.062 4.965 1.00 81.44 97 VAL A O 1
ATOM 775 N N . VAL A 1 98 ? 3.953 8.879 5.272 1.00 84.06 98 VAL A N 1
ATOM 776 C CA . VAL A 1 98 ? 4.334 10.008 4.431 1.00 84.06 98 VAL A CA 1
ATOM 777 C C . VAL A 1 98 ? 4.869 9.463 3.120 1.00 84.06 98 VAL A C 1
ATOM 779 O O . VAL A 1 98 ? 5.928 8.838 3.108 1.00 84.06 98 VAL A O 1
ATOM 782 N N . ASP A 1 99 ? 4.157 9.723 2.025 1.00 75.38 99 ASP A N 1
ATOM 783 C CA . ASP A 1 99 ? 4.691 9.519 0.681 1.00 75.38 99 ASP A CA 1
ATOM 784 C C . ASP A 1 99 ? 5.245 10.854 0.182 1.00 75.38 99 ASP A C 1
ATOM 786 O O . ASP A 1 99 ? 4.527 11.857 0.128 1.00 75.38 99 ASP A O 1
ATOM 790 N N . GLY A 1 100 ? 6.516 10.883 -0.200 1.00 82.19 100 GLY A N 1
ATOM 791 C CA . GLY A 1 100 ? 7.173 12.097 -0.658 1.00 82.19 100 GLY A CA 1
ATOM 792 C C . GLY A 1 100 ? 8.218 11.865 -1.738 1.00 82.19 100 GLY A C 1
ATOM 793 O O . GLY A 1 100 ? 8.454 10.744 -2.197 1.00 82.19 100 GLY A O 1
ATOM 794 N N . LYS A 1 101 ? 8.853 12.964 -2.140 1.00 86.69 101 LYS A N 1
ATOM 795 C CA . LYS A 1 101 ? 9.930 13.002 -3.127 1.00 86.69 101 LYS A CA 1
ATOM 796 C C . LYS A 1 101 ? 11.087 13.862 -2.642 1.00 86.69 101 LYS A C 1
ATOM 798 O O . LYS A 1 101 ? 10.881 14.975 -2.163 1.00 86.69 101 LYS A O 1
ATOM 803 N N . LEU A 1 102 ? 12.301 13.356 -2.821 1.00 88.81 102 LEU A N 1
ATOM 804 C CA . LEU A 1 102 ? 13.541 14.109 -2.654 1.00 88.81 102 LEU A CA 1
ATOM 805 C C . LEU A 1 102 ? 14.060 14.536 -4.023 1.00 88.81 102 LEU A C 1
ATOM 807 O O . LEU A 1 102 ? 14.098 13.724 -4.950 1.00 88.81 102 LEU A O 1
ATOM 811 N N . TYR A 1 103 ? 14.502 15.786 -4.116 1.00 86.25 103 TYR A N 1
ATOM 812 C CA . TYR A 1 103 ? 15.040 16.373 -5.338 1.00 86.25 103 TYR A CA 1
ATOM 813 C C . TYR A 1 103 ? 16.475 16.822 -5.108 1.00 86.25 103 TYR A C 1
ATOM 815 O O . TYR A 1 103 ? 16.771 17.505 -4.122 1.00 86.25 103 TYR A O 1
ATOM 823 N N . PHE A 1 104 ? 17.350 16.471 -6.045 1.00 87.56 104 PHE A N 1
ATOM 824 C CA . PHE A 1 104 ? 18.753 16.851 -6.030 1.00 87.56 104 PHE A CA 1
ATOM 825 C C . PHE A 1 104 ? 19.155 17.483 -7.364 1.00 87.56 104 PHE A C 1
ATOM 827 O O . PHE A 1 104 ? 18.718 17.044 -8.428 1.00 87.56 104 PHE A O 1
ATOM 834 N N . ASN A 1 105 ? 19.997 18.513 -7.316 1.00 85.56 105 ASN A N 1
ATOM 835 C CA . ASN A 1 105 ? 20.591 19.143 -8.494 1.00 85.56 105 ASN A CA 1
ATOM 836 C C . ASN A 1 105 ? 21.863 18.406 -8.943 1.00 85.56 105 ASN A C 1
ATOM 838 O O . ASN A 1 105 ? 22.301 17.433 -8.332 1.00 85.56 105 ASN A O 1
ATOM 842 N N . SER A 1 106 ? 22.478 18.891 -10.017 1.00 85.19 106 SER A N 1
ATOM 843 C CA . SER A 1 106 ? 23.722 18.349 -10.573 1.00 85.19 106 SER A CA 1
ATOM 844 C C . SER A 1 106 ? 25.003 18.928 -9.950 1.00 85.19 106 SER A C 1
ATOM 846 O O . SER A 1 106 ? 26.070 18.791 -10.542 1.00 85.19 106 SER A O 1
ATOM 848 N N . SER A 1 107 ? 24.934 19.602 -8.795 1.00 81.56 107 SER A N 1
ATOM 849 C CA . SER A 1 107 ? 26.113 20.239 -8.167 1.00 81.56 107 SER A CA 1
ATOM 850 C C . SER A 1 107 ? 27.044 19.242 -7.472 1.00 81.56 107 SER A C 1
ATOM 852 O O . SER A 1 107 ? 28.156 19.605 -7.098 1.00 81.56 107 SER A O 1
ATOM 854 N N . ASP A 1 108 ? 26.592 18.001 -7.277 1.00 85.81 108 ASP A N 1
ATOM 855 C CA . ASP A 1 108 ? 27.366 16.902 -6.701 1.00 85.81 108 ASP A CA 1
ATOM 856 C C . ASP A 1 108 ? 26.918 15.569 -7.321 1.00 85.81 108 ASP A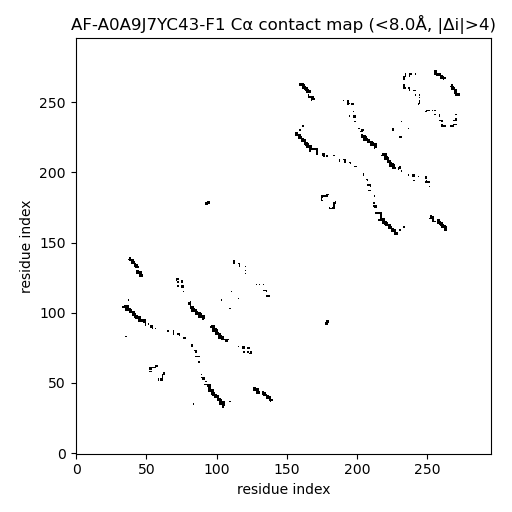 C 1
ATOM 858 O O . ASP A 1 108 ? 25.879 15.473 -7.985 1.00 85.81 108 ASP A O 1
ATOM 862 N N . SER A 1 109 ? 27.714 14.535 -7.080 1.00 86.19 109 SER A N 1
ATOM 863 C CA . SER A 1 109 ? 27.428 13.146 -7.399 1.00 86.19 109 SER A CA 1
ATOM 864 C C . SER A 1 109 ? 26.076 12.679 -6.851 1.00 86.19 109 SER A C 1
ATOM 866 O O . SER A 1 109 ? 25.574 13.131 -5.817 1.00 86.19 109 SER A O 1
ATOM 868 N N . LYS A 1 110 ? 25.469 11.741 -7.578 1.00 86.31 110 LYS A N 1
ATOM 869 C CA . LYS A 1 110 ? 24.183 11.150 -7.224 1.00 86.31 110 LYS A CA 1
ATOM 870 C C . LYS A 1 110 ? 24.251 10.483 -5.837 1.00 86.31 110 LYS A C 1
ATOM 872 O O . LYS A 1 110 ? 25.074 9.582 -5.652 1.00 86.31 110 LYS A O 1
ATOM 877 N N . PRO A 1 111 ? 23.365 10.842 -4.890 1.00 81.38 111 PRO A N 1
ATOM 878 C CA . PRO A 1 111 ? 23.319 10.195 -3.582 1.00 81.38 111 PRO A CA 1
ATOM 879 C C . PRO A 1 111 ? 22.967 8.704 -3.687 1.00 81.38 111 PRO A C 1
ATOM 881 O O . PRO A 1 111 ? 22.146 8.302 -4.513 1.00 81.38 111 PRO A O 1
ATOM 884 N N . SER A 1 112 ? 23.555 7.869 -2.824 1.00 86.50 112 SER A N 1
ATOM 885 C CA . SER A 1 112 ? 23.194 6.449 -2.737 1.00 86.50 112 SER A CA 1
ATOM 886 C C . SER A 1 112 ? 21.938 6.237 -1.882 1.00 86.50 112 SER A C 1
ATOM 888 O O . SER A 1 112 ? 21.737 6.924 -0.879 1.00 86.50 112 SER A O 1
ATOM 890 N N . LEU A 1 113 ? 21.108 5.244 -2.232 1.00 76.88 113 LEU A N 1
ATOM 891 C CA . LEU A 1 113 ? 19.879 4.915 -1.486 1.00 76.88 113 LEU A CA 1
ATOM 892 C C . LEU A 1 113 ? 20.159 4.587 -0.011 1.00 76.88 113 LEU A C 1
ATOM 894 O O . LEU A 1 113 ? 19.412 5.004 0.875 1.00 76.88 113 LEU A O 1
ATOM 898 N N . ALA A 1 114 ? 21.258 3.875 0.253 1.00 75.75 114 ALA A N 1
ATOM 899 C CA . ALA A 1 114 ? 21.686 3.532 1.606 1.00 75.75 114 ALA A CA 1
ATOM 900 C C . ALA A 1 114 ? 22.020 4.786 2.428 1.00 75.75 114 ALA A C 1
ATOM 902 O O . ALA A 1 114 ? 21.543 4.918 3.552 1.00 75.75 114 ALA A O 1
ATOM 903 N N . ASN A 1 115 ? 22.761 5.737 1.844 1.00 87.62 115 ASN A N 1
ATOM 904 C CA . ASN A 1 115 ? 23.090 6.995 2.511 1.00 87.62 115 ASN A CA 1
ATOM 905 C C . ASN A 1 115 ? 21.828 7.820 2.802 1.00 87.62 115 ASN A C 1
ATOM 907 O O . ASN A 1 115 ? 21.639 8.285 3.921 1.00 87.62 115 ASN A O 1
ATOM 911 N N . LEU A 1 116 ? 20.920 7.942 1.827 1.00 88.56 116 LEU A N 1
ATOM 912 C CA . LEU A 1 116 ? 19.663 8.675 2.014 1.00 88.56 116 LEU A CA 1
ATOM 913 C C . LEU A 1 116 ? 18.794 8.076 3.127 1.00 88.56 116 LEU A C 1
ATOM 915 O O . LEU A 1 116 ? 18.189 8.818 3.902 1.00 88.56 116 LEU A O 1
ATOM 919 N N . THR A 1 117 ? 18.747 6.745 3.210 1.00 82.81 117 THR A N 1
ATOM 920 C CA . THR A 1 117 ? 17.977 6.023 4.233 1.00 82.81 117 THR A CA 1
ATOM 921 C C . THR A 1 117 ? 18.606 6.199 5.613 1.00 82.81 117 THR A C 1
ATOM 923 O O . THR A 1 117 ? 17.900 6.438 6.589 1.00 82.81 117 THR A O 1
ATOM 926 N N . GLN A 1 118 ? 19.937 6.131 5.699 1.00 82.44 118 GLN A N 1
ATOM 927 C CA . GLN A 1 118 ? 20.670 6.335 6.945 1.00 82.44 118 GLN A CA 1
ATOM 928 C C . GLN A 1 118 ? 20.524 7.770 7.467 1.00 82.44 118 GLN A C 1
ATOM 930 O O . GLN A 1 118 ? 20.282 7.954 8.655 1.00 82.44 118 GLN A O 1
ATOM 935 N N . ILE A 1 119 ? 20.618 8.778 6.593 1.00 89.69 119 ILE A N 1
ATOM 936 C CA . ILE A 1 119 ? 20.410 10.186 6.965 1.00 89.69 119 ILE A CA 1
ATOM 937 C C . ILE A 1 119 ? 19.021 10.386 7.574 1.00 89.69 119 ILE A C 1
ATOM 939 O O . ILE A 1 119 ? 18.910 11.004 8.631 1.00 89.69 119 ILE A O 1
ATOM 943 N N . LEU A 1 120 ? 17.975 9.827 6.951 1.00 93.12 120 LEU A N 1
ATOM 944 C CA . LEU A 1 120 ? 16.623 9.914 7.501 1.00 93.12 120 LEU A CA 1
ATOM 945 C C . LEU A 1 120 ? 16.529 9.204 8.849 1.00 93.12 120 LEU A C 1
ATOM 947 O O . LEU A 1 120 ? 16.075 9.793 9.818 1.00 93.12 120 LEU A O 1
ATOM 951 N N . ASN A 1 121 ? 16.978 7.953 8.934 1.00 88.12 121 ASN A N 1
ATOM 952 C CA . ASN A 1 121 ? 16.827 7.142 10.142 1.00 88.12 121 ASN A CA 1
ATOM 953 C C . ASN A 1 121 ? 17.614 7.688 11.345 1.00 88.12 121 ASN A C 1
ATOM 955 O O . ASN A 1 121 ? 17.229 7.435 12.484 1.00 88.12 121 ASN A O 1
ATOM 959 N N . ASN A 1 122 ? 18.682 8.448 11.096 1.00 87.06 122 ASN A N 1
ATOM 960 C CA . ASN A 1 122 ? 19.488 9.111 12.121 1.00 87.06 122 ASN A CA 1
ATOM 961 C C . ASN A 1 122 ? 19.051 10.565 12.378 1.00 87.06 122 ASN A C 1
ATOM 963 O O . ASN A 1 122 ? 19.681 11.263 13.176 1.00 87.06 122 ASN A O 1
ATOM 967 N N . GLY A 1 123 ? 18.009 11.035 11.691 1.00 89.00 123 GLY A N 1
ATOM 968 C CA . GLY A 1 123 ? 17.490 12.386 11.818 1.00 89.00 123 GLY A CA 1
ATOM 969 C C . GLY A 1 123 ? 16.946 12.682 13.214 1.00 89.00 123 GLY A C 1
ATOM 970 O O . GLY A 1 123 ? 16.308 11.841 13.848 1.00 89.00 123 GLY A O 1
ATOM 971 N N . ASN A 1 124 ? 17.179 13.905 13.689 1.00 90.56 124 ASN A N 1
ATOM 972 C CA . ASN A 1 124 ? 16.595 14.389 14.934 1.00 90.56 124 ASN A CA 1
ATOM 973 C C . ASN A 1 124 ? 15.264 15.090 14.640 1.00 90.56 124 ASN A C 1
ATOM 975 O O . ASN A 1 124 ? 15.244 16.277 14.312 1.00 90.56 124 ASN A O 1
ATOM 979 N N . PHE A 1 125 ? 14.171 14.338 14.738 1.00 93.62 125 PHE A N 1
ATOM 980 C CA . PHE A 1 125 ? 12.814 14.823 14.503 1.00 93.62 125 PHE A CA 1
ATOM 981 C C . PHE A 1 125 ? 12.072 15.046 15.818 1.00 93.62 125 PHE A C 1
ATOM 983 O O . PHE A 1 125 ? 12.289 14.342 16.805 1.00 93.62 125 PHE A O 1
ATOM 990 N N . THR A 1 126 ? 11.127 15.981 15.823 1.00 92.44 126 THR A N 1
ATOM 991 C CA . THR A 1 126 ? 10.191 16.134 16.946 1.00 92.44 126 THR A CA 1
ATOM 992 C C . THR A 1 126 ? 9.079 15.083 16.908 1.00 92.44 126 THR A C 1
ATOM 994 O O . THR A 1 126 ? 8.402 14.853 17.909 1.00 92.44 126 THR A O 1
ATOM 997 N N . PHE A 1 127 ? 8.870 14.444 15.754 1.00 89.12 127 PHE A N 1
ATOM 998 C CA . PHE A 1 127 ? 7.988 13.295 15.593 1.00 89.12 127 PHE A CA 1
ATOM 999 C C . PHE A 1 127 ? 8.772 11.980 15.696 1.00 89.12 127 PHE A C 1
ATOM 1001 O O . PHE A 1 127 ? 9.955 11.910 15.377 1.00 89.12 127 PHE A O 1
ATOM 1008 N N . LYS A 1 128 ? 8.116 10.898 16.125 1.00 88.44 128 LYS A N 1
ATOM 1009 C CA . LYS A 1 128 ? 8.772 9.587 16.224 1.00 88.44 128 LYS A CA 1
ATOM 1010 C C . LYS A 1 128 ? 8.754 8.864 14.882 1.00 88.44 128 LYS A C 1
ATOM 1012 O O . LYS A 1 128 ? 7.698 8.426 14.445 1.00 88.44 128 LYS A O 1
ATOM 1017 N N . LEU A 1 129 ? 9.914 8.700 14.257 1.00 88.94 129 LEU A N 1
ATOM 1018 C CA . LEU A 1 129 ? 10.073 7.930 13.023 1.00 88.94 129 LEU A CA 1
ATOM 1019 C C . LEU A 1 129 ? 10.105 6.414 13.304 1.00 88.94 129 LEU A C 1
ATOM 1021 O O . LEU A 1 129 ? 10.809 5.962 14.207 1.00 88.94 129 LEU A O 1
ATOM 1025 N N . LEU A 1 130 ? 9.389 5.618 12.507 1.00 79.25 130 LEU A N 1
ATOM 1026 C CA . LEU A 1 130 ? 9.477 4.153 12.492 1.00 79.25 130 LEU A CA 1
ATOM 1027 C C . LEU A 1 130 ? 10.497 3.705 11.440 1.00 79.25 130 LEU A C 1
ATOM 1029 O O . LEU A 1 130 ? 10.163 3.429 10.288 1.00 79.25 130 LEU A O 1
ATOM 1033 N N . THR A 1 131 ? 11.762 3.640 11.845 1.00 76.50 131 THR A N 1
ATOM 1034 C CA . THR A 1 131 ? 12.909 3.425 10.945 1.00 76.50 131 THR A CA 1
ATOM 1035 C C . THR A 1 131 ? 12.883 2.092 10.190 1.00 76.50 131 THR A C 1
ATOM 1037 O O . THR A 1 131 ? 13.450 1.992 9.103 1.00 76.50 131 THR A O 1
ATOM 1040 N N . ASN A 1 132 ? 12.197 1.075 10.719 1.00 75.94 132 ASN A N 1
ATOM 1041 C CA . ASN A 1 132 ? 12.040 -0.239 10.088 1.00 75.94 132 ASN A CA 1
ATOM 1042 C C . ASN A 1 132 ? 11.043 -0.252 8.915 1.00 75.94 132 ASN A C 1
ATOM 1044 O O . ASN A 1 132 ? 10.940 -1.265 8.227 1.00 75.94 132 ASN A O 1
ATOM 1048 N N . LEU A 1 133 ? 10.301 0.839 8.707 1.00 74.12 133 LEU A N 1
ATOM 1049 C CA . LEU A 1 133 ? 9.306 0.986 7.640 1.00 74.12 133 LEU A CA 1
ATOM 1050 C C . LEU A 1 133 ? 9.699 2.059 6.610 1.00 74.12 133 LEU A C 1
ATOM 1052 O O . LEU A 1 133 ? 8.913 2.377 5.720 1.00 74.12 133 LEU A O 1
ATOM 1056 N N . THR A 1 134 ? 10.903 2.625 6.724 1.00 77.31 134 THR A N 1
ATOM 1057 C CA . THR A 1 134 ? 11.438 3.590 5.760 1.00 77.31 134 THR A CA 1
ATOM 1058 C C . THR A 1 134 ? 11.847 2.883 4.467 1.00 77.31 134 THR A C 1
ATOM 1060 O O . THR A 1 134 ? 12.576 1.891 4.493 1.00 77.31 134 THR A O 1
ATOM 1063 N N . SER A 1 135 ? 11.444 3.426 3.319 1.00 81.44 135 SER A N 1
ATOM 1064 C CA . SER A 1 135 ? 11.880 2.973 2.000 1.00 81.44 135 SER A CA 1
ATOM 1065 C C . SER A 1 135 ? 12.174 4.161 1.092 1.00 81.44 135 SER A C 1
ATOM 1067 O O . SER A 1 135 ? 11.370 5.087 0.987 1.00 81.44 135 SER A O 1
ATOM 1069 N N . ILE A 1 136 ? 13.327 4.132 0.422 1.00 82.69 136 ILE A N 1
ATOM 1070 C CA . ILE A 1 136 ? 13.718 5.129 -0.576 1.00 82.69 136 ILE A CA 1
ATOM 1071 C C . ILE A 1 136 ? 14.041 4.398 -1.874 1.00 82.69 136 ILE A C 1
ATOM 1073 O O . ILE A 1 136 ? 14.802 3.431 -1.883 1.00 82.69 136 ILE A O 1
ATOM 1077 N N . THR A 1 137 ? 13.463 4.867 -2.974 1.00 71.88 137 THR A N 1
ATOM 1078 C CA . THR A 1 137 ? 13.669 4.307 -4.313 1.00 71.88 137 THR A CA 1
ATOM 1079 C C . THR A 1 137 ? 14.003 5.416 -5.293 1.00 71.88 137 THR A C 1
ATOM 1081 O O . THR A 1 137 ? 13.546 6.547 -5.158 1.00 71.88 137 THR A O 1
ATOM 1084 N N . GLU A 1 138 ? 14.829 5.108 -6.281 1.00 81.81 138 GLU A N 1
ATOM 1085 C CA . GLU A 1 138 ? 15.171 6.063 -7.326 1.00 81.81 138 GLU A CA 1
ATOM 1086 C C . GLU A 1 138 ? 14.026 6.218 -8.332 1.00 81.81 138 GLU A C 1
ATOM 1088 O O . GLU A 1 138 ? 13.402 5.237 -8.742 1.00 81.81 138 GLU A O 1
ATOM 1093 N N . VAL A 1 139 ? 13.784 7.453 -8.766 1.00 71.56 139 VAL A N 1
ATOM 1094 C CA . VAL A 1 139 ? 12.887 7.749 -9.881 1.00 71.56 139 VAL A CA 1
ATOM 1095 C C . VAL A 1 139 ? 13.702 7.672 -11.167 1.00 71.56 139 VAL A C 1
ATOM 1097 O O . VAL A 1 139 ? 14.515 8.543 -11.462 1.00 71.56 139 VAL A O 1
ATOM 1100 N N . THR A 1 140 ? 13.482 6.623 -11.952 1.00 62.53 140 THR A N 1
ATOM 1101 C CA . THR A 1 140 ? 14.071 6.505 -13.287 1.00 62.53 140 THR A CA 1
ATOM 1102 C C . THR A 1 140 ? 13.215 7.274 -14.289 1.00 62.53 140 THR A C 1
ATOM 1104 O O . THR A 1 140 ? 12.190 6.795 -14.775 1.00 62.53 140 THR A O 1
ATOM 1107 N N . THR A 1 141 ? 13.628 8.495 -14.621 1.00 43.41 141 THR A N 1
ATOM 1108 C CA . THR A 1 141 ? 13.126 9.200 -15.803 1.00 43.41 141 THR A CA 1
ATOM 1109 C C . THR A 1 141 ? 13.639 8.470 -17.040 1.00 43.41 141 THR A C 1
ATOM 1111 O O . THR A 1 141 ? 14.812 8.541 -17.398 1.00 43.41 141 THR A O 1
ATOM 1114 N N . THR A 1 142 ? 12.754 7.718 -17.696 1.00 34.47 142 THR A N 1
ATOM 1115 C CA . THR A 1 142 ? 13.051 7.126 -19.003 1.00 34.47 142 THR A CA 1
ATOM 1116 C C . THR A 1 142 ? 13.159 8.264 -20.017 1.00 34.47 142 THR A C 1
ATOM 1118 O O . THR A 1 142 ? 12.148 8.760 -20.509 1.00 34.47 142 THR A O 1
ATOM 1121 N N . ALA A 1 143 ? 14.380 8.711 -20.309 1.00 35.03 143 ALA A N 1
ATOM 1122 C CA . ALA A 1 143 ? 14.642 9.538 -21.477 1.00 35.03 143 ALA A CA 1
ATOM 1123 C C . ALA A 1 143 ? 14.426 8.672 -22.728 1.00 35.03 143 ALA A C 1
ATOM 1125 O O . ALA A 1 143 ? 15.098 7.658 -22.921 1.00 35.03 143 ALA A O 1
ATOM 1126 N N . ALA A 1 144 ? 13.450 9.040 -23.557 1.00 31.45 144 ALA A N 1
ATOM 1127 C CA . ALA A 1 144 ? 13.242 8.421 -24.857 1.00 31.45 144 ALA A CA 1
ATOM 1128 C C . ALA A 1 144 ? 14.398 8.814 -25.793 1.00 31.45 144 ALA A C 1
ATOM 1130 O O . ALA A 1 144 ? 14.365 9.874 -26.411 1.00 31.45 144 ALA A O 1
ATOM 1131 N N . ASN A 1 145 ? 15.421 7.963 -25.895 1.00 28.89 145 ASN A N 1
ATOM 1132 C CA . ASN A 1 145 ? 16.473 8.101 -26.899 1.00 28.89 145 ASN A CA 1
ATOM 1133 C C . ASN A 1 145 ? 16.154 7.199 -28.098 1.00 28.89 145 ASN A C 1
ATOM 1135 O O . ASN A 1 145 ? 16.207 5.973 -28.008 1.00 28.89 145 ASN A O 1
ATOM 1139 N N . THR A 1 146 ? 15.834 7.818 -29.233 1.00 34.69 146 THR A N 1
ATOM 1140 C CA . THR A 1 146 ? 15.689 7.155 -30.531 1.00 34.69 146 THR A CA 1
ATOM 1141 C C . THR A 1 146 ? 17.070 6.754 -31.056 1.00 34.69 146 THR A C 1
ATOM 1143 O O . THR A 1 146 ? 17.807 7.600 -31.551 1.00 34.69 146 THR A O 1
ATOM 1146 N N . SER A 1 147 ? 17.408 5.465 -30.988 1.00 30.64 147 SER A N 1
ATOM 1147 C CA . SER A 1 147 ? 18.481 4.859 -31.786 1.00 30.64 147 SER A CA 1
ATOM 1148 C C . SER A 1 147 ? 17.971 3.568 -32.410 1.00 30.64 147 SER A C 1
ATOM 1150 O O . SER A 1 147 ? 17.609 2.617 -31.721 1.00 30.64 147 SER A O 1
ATOM 1152 N N . THR A 1 148 ? 17.926 3.545 -33.739 1.00 37.94 148 THR A N 1
ATOM 1153 C CA . THR A 1 148 ? 17.632 2.364 -34.550 1.00 37.94 148 THR A CA 1
ATOM 1154 C C . THR A 1 148 ? 18.787 1.372 -34.475 1.00 37.94 148 THR A C 1
ATOM 1156 O O . THR A 1 148 ? 19.817 1.555 -35.122 1.00 37.94 148 THR A O 1
ATOM 1159 N N . THR A 1 149 ? 18.617 0.290 -33.716 1.00 30.50 149 THR A N 1
ATOM 1160 C CA . THR A 1 149 ? 19.363 -0.961 -33.920 1.00 30.50 149 THR A CA 1
ATOM 1161 C C . THR A 1 149 ? 18.549 -2.132 -33.371 1.00 30.50 149 THR A C 1
ATOM 1163 O O . THR A 1 149 ? 18.093 -2.113 -32.232 1.00 30.50 149 THR A O 1
ATOM 1166 N N . THR A 1 150 ? 18.319 -3.132 -34.216 1.00 39.97 150 THR A N 1
ATOM 1167 C CA . THR A 1 150 ? 17.500 -4.321 -33.963 1.00 39.97 150 THR A CA 1
ATOM 1168 C C . THR A 1 150 ? 18.048 -5.131 -32.784 1.00 39.97 150 THR A C 1
ATOM 1170 O O . THR A 1 150 ? 19.088 -5.776 -32.894 1.00 39.97 150 THR A O 1
ATOM 1173 N N . GLN A 1 151 ? 17.341 -5.104 -31.655 1.00 30.05 151 GLN A N 1
ATOM 1174 C CA . GLN A 1 151 ? 17.602 -5.924 -30.473 1.00 30.05 151 GLN A CA 1
ATOM 1175 C C . GLN A 1 151 ? 16.252 -6.321 -29.861 1.00 30.05 151 GLN A C 1
ATOM 1177 O O . GLN A 1 151 ? 15.298 -5.543 -29.898 1.00 30.05 151 GLN A O 1
ATOM 1182 N N . ALA A 1 152 ? 16.144 -7.567 -29.396 1.00 38.69 152 ALA A N 1
ATOM 1183 C CA . ALA A 1 152 ? 14.892 -8.169 -28.950 1.00 38.69 152 ALA A CA 1
ATOM 1184 C C . ALA A 1 152 ? 14.189 -7.315 -27.881 1.00 38.69 152 ALA A C 1
ATOM 1186 O O . ALA A 1 152 ? 14.804 -6.875 -26.913 1.00 38.69 152 ALA A O 1
ATOM 1187 N N . VAL A 1 153 ? 12.889 -7.095 -28.076 1.00 28.38 153 VAL A N 1
ATOM 1188 C CA . VAL A 1 153 ? 12.033 -6.285 -27.207 1.00 28.38 153 VAL A CA 1
ATOM 1189 C C . VAL A 1 153 ? 11.938 -6.934 -25.823 1.00 28.38 153 VAL A C 1
ATOM 1191 O O . VAL A 1 153 ? 11.190 -7.888 -25.632 1.00 28.38 153 VAL A O 1
ATOM 1194 N N . THR A 1 154 ? 12.646 -6.399 -24.833 1.00 35.66 154 THR A N 1
ATOM 1195 C CA . THR A 1 154 ? 12.290 -6.560 -23.419 1.00 35.66 154 THR A CA 1
ATOM 1196 C C . THR A 1 154 ? 11.409 -5.383 -23.021 1.00 35.66 154 THR A C 1
ATOM 1198 O O . THR A 1 154 ? 11.871 -4.287 -22.712 1.00 35.66 154 THR A O 1
ATOM 1201 N N . THR A 1 155 ? 10.095 -5.598 -23.095 1.00 37.47 155 THR A N 1
ATOM 1202 C CA . THR A 1 155 ? 9.076 -4.638 -22.667 1.00 37.47 155 THR A CA 1
ATOM 1203 C C . THR A 1 155 ? 9.280 -4.294 -21.189 1.00 37.47 155 THR A C 1
ATOM 1205 O O . THR A 1 155 ? 9.204 -5.180 -20.340 1.00 37.47 155 THR A O 1
ATOM 1208 N N . SER A 1 156 ? 9.512 -3.014 -20.870 1.00 41.47 156 SER A N 1
ATOM 1209 C CA . SER A 1 156 ? 9.363 -2.504 -19.501 1.00 41.47 156 SER A CA 1
ATOM 1210 C C . SER A 1 156 ? 7.932 -2.800 -19.055 1.00 41.47 156 SER A C 1
ATOM 1212 O O . SER A 1 156 ? 6.971 -2.284 -19.634 1.00 41.47 156 SER A O 1
ATOM 1214 N N . ALA A 1 157 ? 7.783 -3.732 -18.117 1.00 52.84 157 ALA A N 1
ATOM 1215 C CA . ALA A 1 157 ? 6.484 -4.237 -17.721 1.00 52.84 157 ALA A CA 1
ATOM 1216 C C . ALA A 1 157 ? 5.746 -3.149 -16.933 1.00 52.84 157 ALA A C 1
ATOM 1218 O O . ALA A 1 157 ? 6.026 -2.908 -15.761 1.00 52.84 157 ALA A O 1
ATOM 1219 N N . GLY A 1 158 ? 4.802 -2.466 -17.588 1.00 65.56 158 GLY A N 1
ATOM 1220 C CA . GLY A 1 158 ? 3.827 -1.644 -16.875 1.00 65.56 158 GLY A CA 1
ATOM 1221 C C . GLY A 1 158 ? 3.105 -2.487 -15.820 1.00 65.56 158 GLY A C 1
ATOM 1222 O O . GLY A 1 158 ? 3.050 -3.707 -15.949 1.00 65.56 158 GLY A O 1
ATOM 1223 N N . ILE A 1 159 ? 2.530 -1.860 -14.798 1.00 75.75 159 ILE A N 1
ATOM 1224 C CA . ILE A 1 159 ? 1.738 -2.559 -13.779 1.00 75.75 159 ILE A CA 1
ATOM 1225 C C . ILE A 1 159 ? 0.250 -2.319 -14.045 1.00 75.75 159 ILE A C 1
ATOM 1227 O O . ILE A 1 159 ? -0.171 -1.186 -14.278 1.00 75.75 159 ILE A O 1
ATOM 1231 N N . ALA A 1 160 ? -0.542 -3.386 -14.037 1.00 77.19 160 ALA A N 1
ATOM 1232 C CA . ALA A 1 160 ? -1.996 -3.331 -13.988 1.00 77.19 160 ALA A CA 1
ATOM 1233 C C . ALA A 1 160 ? -2.442 -3.476 -12.530 1.00 77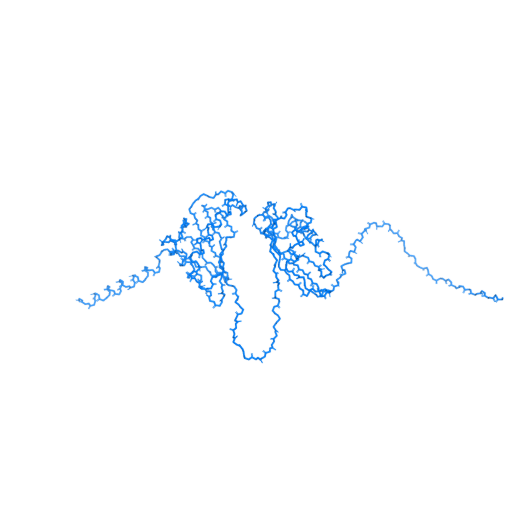.19 160 ALA A C 1
ATOM 1235 O O . ALA A 1 160 ? -2.049 -4.429 -11.857 1.00 77.19 160 ALA A O 1
ATOM 1236 N N . VAL A 1 161 ? -3.247 -2.529 -12.048 1.00 80.69 161 VAL A N 1
ATOM 1237 C CA . VAL A 1 161 ? -3.757 -2.501 -10.672 1.00 80.69 161 VAL A CA 1
ATOM 1238 C C . VAL A 1 161 ? -5.253 -2.770 -10.700 1.00 80.69 161 VAL A C 1
ATOM 1240 O O . VAL A 1 161 ? -5.980 -2.137 -11.466 1.00 80.69 161 VAL A O 1
ATOM 1243 N N . TYR A 1 162 ? -5.704 -3.673 -9.837 1.00 84.25 162 TYR A N 1
ATOM 1244 C CA . TYR A 1 162 ? -7.116 -3.982 -9.651 1.00 84.25 162 TYR A CA 1
ATOM 1245 C C . TYR A 1 162 ? -7.495 -3.721 -8.202 1.00 84.25 162 TYR A C 1
ATOM 1247 O O . TYR A 1 162 ? -6.764 -4.106 -7.289 1.00 84.25 162 TYR A O 1
ATOM 1255 N N . ASN A 1 163 ? -8.651 -3.100 -7.996 1.00 80.31 163 ASN A N 1
ATOM 1256 C CA . ASN A 1 163 ? -9.253 -2.941 -6.681 1.00 80.31 163 ASN A CA 1
ATOM 1257 C C . ASN A 1 163 ? -10.161 -4.134 -6.408 1.00 80.31 163 ASN A C 1
ATOM 1259 O O . ASN A 1 163 ? -11.023 -4.451 -7.224 1.00 80.31 163 ASN A O 1
ATOM 1263 N N . LEU A 1 164 ? -9.983 -4.777 -5.260 1.00 88.88 164 LEU A N 1
ATOM 1264 C CA . LEU A 1 164 ? -10.867 -5.833 -4.793 1.00 88.88 164 LEU A CA 1
ATOM 1265 C C . LEU A 1 164 ? -11.696 -5.300 -3.637 1.00 88.88 164 LEU A C 1
ATOM 1267 O O . LEU A 1 164 ? -11.148 -4.737 -2.690 1.00 88.88 164 LEU A O 1
ATOM 1271 N N . THR A 1 165 ? -12.995 -5.558 -3.675 1.00 90.06 165 THR A N 1
ATOM 1272 C CA . THR A 1 165 ? -13.874 -5.324 -2.532 1.00 90.06 165 THR A CA 1
ATOM 1273 C C . THR A 1 165 ? -14.666 -6.587 -2.258 1.00 90.06 165 THR A C 1
ATOM 1275 O O . THR A 1 165 ? -15.232 -7.180 -3.170 1.00 90.06 165 THR A O 1
ATOM 1278 N N . PHE A 1 166 ? -14.699 -7.021 -1.003 1.00 91.44 166 PHE A N 1
ATOM 1279 C CA . PHE A 1 166 ? -15.538 -8.133 -0.568 1.00 91.44 166 PHE A CA 1
ATOM 1280 C C . PHE A 1 166 ? -15.862 -8.009 0.916 1.00 91.44 166 PHE A C 1
ATOM 1282 O O . PHE A 1 166 ? -15.140 -7.382 1.690 1.00 91.44 166 PHE A O 1
ATOM 1289 N N . LYS A 1 167 ? -16.967 -8.621 1.324 1.00 89.81 167 LYS A N 1
ATOM 1290 C CA . LYS A 1 167 ? -17.421 -8.664 2.707 1.00 89.81 167 LYS A CA 1
ATOM 1291 C C . LYS A 1 167 ? -16.992 -9.975 3.350 1.00 89.81 167 LYS A C 1
ATOM 1293 O O . LYS A 1 167 ? -17.173 -11.046 2.777 1.00 89.81 167 LYS A O 1
ATOM 1298 N N . MET A 1 168 ? -16.461 -9.886 4.560 1.00 89.31 168 MET A N 1
ATOM 1299 C CA . MET A 1 168 ? -16.214 -11.023 5.433 1.00 89.31 168 MET A CA 1
ATOM 1300 C C . MET A 1 168 ? -17.271 -11.099 6.535 1.00 89.31 168 MET A C 1
ATOM 1302 O O . MET A 1 168 ? -17.737 -10.076 7.046 1.00 89.31 168 MET A O 1
ATOM 1306 N N . THR A 1 169 ? -17.649 -12.318 6.915 1.00 84.38 169 THR A N 1
ATOM 1307 C CA . THR A 1 169 ? -18.473 -12.563 8.100 1.00 84.38 169 THR A CA 1
ATOM 1308 C C . THR A 1 169 ? -17.634 -12.318 9.351 1.00 84.38 169 THR A C 1
ATOM 1310 O O . THR A 1 169 ? -16.518 -12.821 9.468 1.00 84.38 169 THR A O 1
ATOM 1313 N N . GLY A 1 170 ? -18.163 -11.534 10.283 1.00 77.06 170 GLY A N 1
ATOM 1314 C CA . GLY A 1 170 ? -17.461 -11.143 11.500 1.00 77.06 170 GLY A CA 1
ATOM 1315 C C . GLY A 1 170 ? -17.969 -9.812 12.036 1.00 77.06 170 GLY A C 1
ATOM 1316 O O . GLY A 1 170 ? -18.813 -9.162 11.412 1.00 77.06 170 GLY 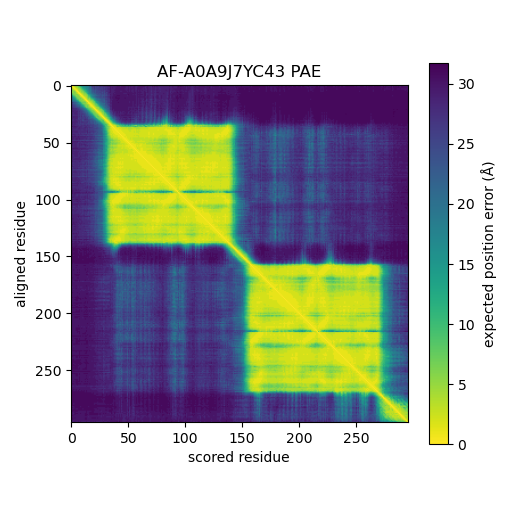A O 1
ATOM 1317 N N . ASN A 1 171 ? -17.438 -9.421 13.192 1.00 78.94 171 ASN A N 1
ATOM 1318 C CA . ASN A 1 171 ? -17.712 -8.128 13.799 1.00 78.94 171 ASN A CA 1
ATOM 1319 C C . ASN A 1 171 ? -16.608 -7.134 13.450 1.00 78.94 171 ASN A C 1
ATOM 1321 O O . ASN A 1 171 ? -15.432 -7.388 13.707 1.00 78.94 171 ASN A O 1
ATOM 1325 N N . PHE A 1 172 ? -17.010 -5.978 12.932 1.00 76.00 172 PHE A N 1
ATOM 1326 C CA . PHE A 1 172 ? -16.127 -4.833 12.809 1.00 76.00 172 PHE A CA 1
ATOM 1327 C C . PHE A 1 172 ? -15.866 -4.271 14.205 1.00 76.00 172 PHE A C 1
ATOM 1329 O O . PHE A 1 172 ? -16.810 -3.971 14.937 1.00 76.00 172 PHE A O 1
ATOM 1336 N N . THR A 1 173 ? -14.599 -4.117 14.570 1.00 80.12 173 THR A N 1
ATOM 1337 C CA . THR A 1 173 ? -14.189 -3.379 15.768 1.00 80.12 173 THR A CA 1
ATOM 1338 C C . THR A 1 173 ? -13.469 -2.107 15.343 1.00 80.12 173 THR A C 1
ATOM 1340 O O . THR A 1 173 ? -12.896 -2.047 14.255 1.00 80.12 173 THR A O 1
ATOM 1343 N N . ASN A 1 174 ? -13.456 -1.090 16.205 1.00 75.81 174 ASN A N 1
ATOM 1344 C CA . ASN A 1 174 ? -12.764 0.169 15.910 1.00 75.81 174 ASN A CA 1
ATOM 1345 C C . ASN A 1 174 ? -11.254 -0.030 15.679 1.00 75.81 174 ASN A C 1
ATOM 1347 O O . ASN A 1 174 ? -10.632 0.726 14.935 1.00 75.81 174 ASN A O 1
ATOM 1351 N N . ASP A 1 175 ? -10.663 -1.086 16.240 1.00 56.09 175 ASP A N 1
ATOM 1352 C CA . ASP A 1 175 ? -9.266 -1.424 15.974 1.00 56.09 175 ASP A CA 1
ATOM 1353 C C . ASP A 1 175 ? -9.033 -1.769 14.496 1.00 56.09 175 ASP A C 1
ATOM 1355 O O . ASP A 1 175 ? -7.958 -1.489 13.974 1.00 56.09 175 ASP A O 1
ATOM 1359 N N . LEU A 1 176 ? -10.031 -2.310 13.786 1.00 62.94 176 LEU A N 1
ATOM 1360 C CA . LEU A 1 176 ? -9.920 -2.631 12.359 1.00 62.94 176 LEU A CA 1
ATOM 1361 C C . LEU A 1 176 ? -9.934 -1.394 11.454 1.00 62.94 176 LEU A C 1
ATOM 1363 O O . LEU A 1 176 ? -9.394 -1.459 10.352 1.00 62.94 176 LEU A O 1
ATOM 1367 N N . SER A 1 177 ? -10.494 -0.263 11.898 1.00 71.44 177 SER A N 1
ATOM 1368 C CA . SER A 1 177 ? -10.360 1.011 11.166 1.00 71.44 177 SER A CA 1
ATOM 1369 C C . SER A 1 177 ? -8.945 1.596 11.237 1.00 71.44 177 SER A C 1
ATOM 1371 O O . SER A 1 177 ? -8.547 2.342 10.342 1.00 71.44 177 SER A O 1
ATOM 1373 N N . ASN A 1 178 ? -8.171 1.243 12.268 1.00 67.19 178 ASN A N 1
ATOM 1374 C CA . ASN A 1 178 ? -6.778 1.650 12.403 1.00 67.19 178 ASN A CA 1
ATOM 1375 C C . ASN A 1 178 ? -5.863 0.559 11.833 1.00 67.19 178 ASN A C 1
ATOM 1377 O O . ASN A 1 178 ? -5.555 -0.412 12.520 1.00 67.19 178 ASN A O 1
ATOM 1381 N N . MET A 1 179 ? -5.376 0.741 10.602 1.00 70.81 179 MET A N 1
ATOM 1382 C CA . MET A 1 179 ? -4.522 -0.240 9.909 1.00 70.81 179 MET A CA 1
ATOM 1383 C C . MET A 1 179 ? -3.193 -0.546 10.619 1.00 70.81 179 MET A C 1
ATOM 1385 O O . MET A 1 179 ? -2.550 -1.540 10.289 1.00 70.81 179 MET A O 1
ATOM 1389 N N . SER A 1 180 ? -2.793 0.259 11.609 1.00 63.56 180 SER A N 1
ATOM 1390 C CA . SER A 1 180 ? -1.608 0.018 12.442 1.00 63.56 180 SER A CA 1
ATOM 1391 C C . SER A 1 180 ? -1.909 -0.627 13.791 1.00 63.56 180 SER A C 1
ATOM 1393 O O . SER A 1 180 ? -0.983 -0.913 14.549 1.00 63.56 180 SER A O 1
ATOM 1395 N N . SER A 1 181 ? -3.176 -0.910 14.100 1.00 59.50 181 SER A N 1
ATOM 1396 C CA . SER A 1 181 ? -3.508 -1.757 15.240 1.00 59.50 181 SER A CA 1
ATOM 1397 C C . SER A 1 181 ? -2.998 -3.184 15.011 1.00 59.50 181 SER A C 1
ATOM 1399 O O . SER A 1 181 ? -2.851 -3.656 13.875 1.00 59.50 181 SER A O 1
ATOM 1401 N N . SER A 1 182 ? -2.757 -3.909 16.102 1.00 63.31 182 SER A N 1
ATOM 1402 C CA . SER A 1 182 ? -2.402 -5.329 16.031 1.00 63.31 182 SER A CA 1
ATOM 1403 C C . SER A 1 182 ? -3.505 -6.145 15.351 1.00 63.31 182 SER A C 1
ATOM 1405 O O . SER A 1 182 ? -3.208 -7.009 14.528 1.00 63.31 182 SER A O 1
ATOM 1407 N N . ALA A 1 183 ? -4.775 -5.834 15.628 1.00 67.06 183 ALA A N 1
ATOM 1408 C CA . ALA A 1 183 ? -5.927 -6.493 15.021 1.00 67.06 183 ALA A CA 1
ATOM 1409 C C . ALA A 1 183 ? -5.966 -6.300 13.496 1.00 67.06 183 ALA A C 1
ATOM 1411 O O . ALA A 1 183 ? -6.083 -7.280 12.758 1.00 67.06 183 ALA A O 1
ATOM 1412 N N . ALA A 1 184 ? -5.806 -5.064 13.012 1.00 58.81 184 ALA A N 1
ATOM 1413 C CA . ALA A 1 184 ? -5.828 -4.765 11.583 1.00 58.81 184 ALA A CA 1
ATOM 1414 C C . ALA A 1 184 ? -4.584 -5.294 10.859 1.00 58.81 184 ALA A C 1
ATOM 1416 O O . ALA A 1 184 ? -4.701 -5.804 9.746 1.00 58.81 184 ALA A O 1
ATOM 1417 N N . THR A 1 185 ? -3.407 -5.247 11.490 1.00 65.25 185 THR A N 1
ATOM 1418 C CA . THR A 1 185 ? -2.167 -5.808 10.926 1.00 65.25 185 THR A CA 1
ATOM 1419 C C . THR A 1 185 ? -2.272 -7.325 10.780 1.00 65.25 185 THR A C 1
ATOM 1421 O O . THR A 1 185 ? -1.983 -7.873 9.716 1.00 65.25 185 THR A O 1
ATOM 1424 N N . ASN A 1 186 ? -2.750 -8.013 11.821 1.00 72.50 186 ASN A N 1
ATOM 1425 C CA . ASN A 1 186 ? -2.950 -9.460 11.790 1.00 72.50 186 ASN A CA 1
ATOM 1426 C C . ASN A 1 186 ? -3.976 -9.855 10.725 1.00 72.50 186 ASN A C 1
ATOM 1428 O O . ASN A 1 186 ? -3.721 -10.767 9.935 1.00 72.50 186 ASN A O 1
ATOM 1432 N N . LEU A 1 187 ? -5.103 -9.139 10.654 1.00 83.38 187 LEU A N 1
ATOM 1433 C CA . LEU A 1 187 ? -6.117 -9.390 9.635 1.00 83.38 187 LEU A CA 1
ATOM 1434 C C . LEU A 1 187 ? -5.591 -9.092 8.225 1.00 83.38 187 LEU A C 1
ATOM 1436 O O . LEU A 1 187 ? -5.856 -9.863 7.310 1.00 83.38 187 LEU A O 1
ATOM 1440 N N . THR A 1 188 ? -4.797 -8.035 8.047 1.00 76.75 188 THR A N 1
ATOM 1441 C CA . THR A 1 188 ? -4.152 -7.697 6.768 1.00 76.75 188 THR A CA 1
ATOM 1442 C C . THR A 1 188 ? -3.221 -8.804 6.309 1.00 76.75 188 THR A C 1
ATOM 1444 O O . THR A 1 188 ? -3.350 -9.272 5.182 1.00 76.75 188 THR A O 1
ATOM 1447 N N . ASN A 1 189 ? -2.323 -9.265 7.180 1.00 73.25 189 ASN A N 1
ATOM 1448 C CA . ASN A 1 189 ? -1.391 -10.344 6.860 1.00 73.25 189 ASN A CA 1
ATOM 1449 C C . ASN A 1 189 ? -2.136 -11.632 6.498 1.00 73.25 189 ASN A C 1
ATOM 1451 O O . ASN A 1 189 ? -1.773 -12.310 5.535 1.00 73.25 189 ASN A O 1
ATOM 1455 N N . PHE A 1 190 ? -3.210 -11.940 7.227 1.00 82.94 190 PHE A N 1
ATOM 1456 C CA . PHE A 1 190 ? -4.045 -13.098 6.937 1.00 82.94 190 PHE A CA 1
ATOM 1457 C C . PHE A 1 190 ? -4.770 -12.962 5.592 1.00 82.94 190 PHE A C 1
ATOM 1459 O O . PHE A 1 190 ? -4.726 -13.880 4.773 1.00 82.94 190 PHE A O 1
ATOM 1466 N N . VAL A 1 191 ? -5.374 -11.801 5.320 1.00 88.75 191 VAL A N 1
ATOM 1467 C CA . VAL A 1 191 ? -6.051 -11.521 4.049 1.00 88.75 191 VAL A CA 1
ATOM 1468 C C . VAL A 1 191 ? -5.075 -11.592 2.878 1.00 88.75 191 VAL A C 1
ATOM 1470 O O . VAL A 1 191 ? -5.332 -12.322 1.924 1.00 88.75 191 VAL A O 1
ATOM 1473 N N . VAL A 1 192 ? -3.943 -10.888 2.955 1.00 84.56 192 VAL A N 1
ATOM 1474 C CA . VAL A 1 192 ? -2.908 -10.888 1.910 1.00 84.56 192 VAL A CA 1
ATOM 1475 C C . VAL A 1 192 ? -2.399 -12.300 1.662 1.00 84.56 192 VAL A C 1
ATOM 1477 O O . VAL A 1 192 ? -2.375 -12.726 0.513 1.00 84.56 192 VAL A O 1
ATOM 1480 N N . GLY A 1 193 ? -2.060 -13.053 2.713 1.00 78.50 193 GLY A N 1
ATOM 1481 C CA . GLY A 1 193 ? -1.576 -14.427 2.577 1.00 78.50 193 GLY A CA 1
ATOM 1482 C C . GLY A 1 193 ? -2.574 -15.338 1.860 1.00 78.50 193 GLY A C 1
ATOM 1483 O O . GLY A 1 193 ? -2.184 -16.146 1.018 1.00 78.50 193 GLY A O 1
ATOM 1484 N N . GLN A 1 194 ? -3.868 -15.177 2.140 1.00 87.19 194 GLN A N 1
ATOM 1485 C CA . GLN A 1 194 ? -4.921 -15.979 1.524 1.00 87.19 194 GLN A CA 1
ATOM 1486 C C . GLN A 1 194 ? -5.230 -15.563 0.083 1.00 87.19 194 GLN A C 1
ATOM 1488 O O . GLN A 1 194 ? -5.441 -16.429 -0.764 1.00 87.19 194 GLN A O 1
ATOM 1493 N N . LEU A 1 195 ? -5.228 -14.265 -0.217 1.00 88.12 195 LEU A N 1
ATOM 1494 C CA . LEU A 1 195 ? -5.392 -13.766 -1.583 1.00 88.12 195 LEU A CA 1
ATOM 1495 C C . LEU A 1 195 ? -4.181 -14.120 -2.459 1.00 88.12 195 LEU A C 1
ATOM 1497 O O . LEU A 1 195 ? -4.350 -14.513 -3.610 1.00 88.12 195 LEU A O 1
ATOM 1501 N N . ASP A 1 196 ? -2.970 -14.082 -1.906 1.00 85.50 196 ASP A N 1
ATOM 1502 C CA . ASP A 1 196 ? -1.756 -14.516 -2.597 1.00 85.50 196 ASP A CA 1
ATOM 1503 C C . ASP A 1 196 ? -1.830 -15.987 -3.024 1.00 85.50 196 ASP A C 1
ATOM 1505 O O . ASP A 1 196 ? -1.354 -16.327 -4.103 1.00 85.50 196 ASP A O 1
ATOM 1509 N N . GLN A 1 197 ? -2.441 -16.868 -2.224 1.00 84.06 197 GLN A N 1
ATOM 1510 C CA . GLN A 1 197 ? -2.644 -18.269 -2.619 1.00 84.06 197 GLN A CA 1
ATOM 1511 C C . GLN A 1 197 ? -3.535 -18.415 -3.859 1.00 84.06 197 GLN A C 1
ATOM 1513 O O . GLN A 1 197 ? -3.379 -19.376 -4.608 1.00 84.06 197 GLN A O 1
ATOM 1518 N N . VAL A 1 198 ? -4.443 -17.466 -4.093 1.00 89.81 198 VAL A N 1
ATOM 1519 C CA . VAL A 1 198 ? -5.280 -17.428 -5.297 1.00 89.81 198 VAL A CA 1
ATOM 1520 C C . VAL A 1 198 ? -4.507 -16.824 -6.466 1.00 89.81 198 VAL A C 1
ATOM 1522 O O . VAL A 1 198 ? -4.472 -17.402 -7.552 1.00 89.81 198 VAL A O 1
ATOM 1525 N N . PHE A 1 199 ? -3.886 -15.661 -6.263 1.00 88.88 199 PHE A N 1
ATOM 1526 C CA . PHE A 1 199 ? -3.360 -14.864 -7.370 1.00 88.88 199 PHE A CA 1
ATOM 1527 C C . PHE A 1 199 ? -1.950 -15.256 -7.820 1.00 88.88 199 PHE A C 1
ATOM 1529 O O . PHE A 1 199 ? -1.616 -15.047 -8.983 1.00 88.88 199 PHE A O 1
ATOM 1536 N N . LYS A 1 200 ? -1.155 -15.946 -6.990 1.00 85.56 200 LYS A N 1
ATOM 1537 C CA . LYS A 1 200 ? 0.158 -16.488 -7.400 1.00 85.56 200 LYS A CA 1
ATOM 1538 C C . LYS A 1 200 ? 0.086 -17.493 -8.556 1.00 85.56 200 LYS A C 1
ATOM 1540 O O . LYS A 1 200 ? 1.102 -17.743 -9.196 1.00 85.56 200 LYS A O 1
ATOM 1545 N N . GLY A 1 201 ? -1.089 -18.061 -8.843 1.00 81.56 201 GLY A N 1
ATOM 1546 C CA . GLY A 1 201 ? -1.297 -18.921 -10.013 1.00 81.56 201 GLY A CA 1
ATOM 1547 C C . GLY A 1 201 ? -1.203 -18.179 -11.353 1.00 81.56 201 GLY A C 1
ATOM 1548 O O . GLY A 1 201 ? -0.939 -18.797 -12.384 1.00 81.56 201 GLY A O 1
ATOM 1549 N N . PHE A 1 202 ? -1.376 -16.856 -11.354 1.00 87.00 202 PHE A N 1
ATOM 1550 C CA . PHE A 1 202 ? -1.203 -16.026 -12.539 1.00 87.00 202 PHE A CA 1
ATOM 1551 C C . PHE A 1 202 ? 0.271 -15.641 -12.675 1.00 87.00 202 PHE A C 1
ATOM 1553 O O . PHE A 1 202 ? 0.849 -15.017 -11.788 1.00 87.00 202 PHE A O 1
ATOM 1560 N N . LYS A 1 203 ? 0.884 -15.980 -13.814 1.00 82.12 203 LYS A N 1
ATOM 1561 C CA . LYS A 1 203 ? 2.324 -15.759 -14.052 1.00 82.12 203 LYS A CA 1
ATOM 1562 C C . LYS A 1 203 ? 2.759 -14.295 -13.943 1.00 82.12 203 LYS A C 1
ATOM 1564 O O . LYS A 1 203 ? 3.931 -14.036 -13.705 1.00 82.12 203 LYS A O 1
ATOM 1569 N N . SER A 1 204 ? 1.829 -13.367 -14.138 1.00 87.06 204 SER A N 1
ATOM 1570 C CA . SER A 1 204 ? 2.043 -11.925 -14.066 1.00 87.06 204 SER A CA 1
ATOM 1571 C C . SER A 1 204 ? 1.871 -11.342 -12.664 1.00 87.06 204 SER A C 1
ATOM 1573 O O . SER A 1 204 ? 2.008 -10.133 -12.515 1.00 87.06 204 SER A O 1
ATOM 1575 N N . HIS A 1 205 ? 1.541 -12.142 -11.641 1.00 86.06 205 HIS A N 1
ATOM 1576 C CA . HIS A 1 205 ? 1.289 -11.642 -10.284 1.00 86.06 205 HIS A CA 1
ATOM 1577 C C . HIS A 1 205 ? 2.515 -10.947 -9.701 1.00 86.06 205 HIS A C 1
ATOM 1579 O O . HIS A 1 205 ? 3.609 -11.513 -9.685 1.00 86.06 205 HIS A O 1
ATOM 1585 N N . LYS A 1 206 ? 2.324 -9.736 -9.176 1.00 82.69 206 LYS A N 1
ATOM 1586 C CA . LYS A 1 206 ? 3.373 -8.980 -8.485 1.00 82.69 206 LYS A CA 1
ATOM 1587 C C . LYS A 1 206 ? 3.133 -8.900 -6.997 1.00 82.69 206 LYS A C 1
ATOM 1589 O O . LYS A 1 206 ? 4.027 -9.219 -6.215 1.00 82.69 206 LYS A O 1
ATOM 1594 N N . ARG A 1 207 ? 1.954 -8.425 -6.600 1.00 81.25 207 ARG A N 1
ATOM 1595 C CA . ARG A 1 207 ? 1.694 -8.078 -5.205 1.00 81.25 207 ARG A CA 1
ATOM 1596 C C . ARG A 1 207 ? 0.211 -8.067 -4.899 1.00 81.25 207 ARG A C 1
ATOM 1598 O O . ARG A 1 207 ? -0.589 -7.629 -5.718 1.00 81.25 207 ARG A O 1
ATOM 1605 N N . THR A 1 208 ? -0.119 -8.458 -3.676 1.00 77.88 208 THR A N 1
ATOM 1606 C CA . THR A 1 208 ? -1.426 -8.217 -3.066 1.00 77.88 208 THR A CA 1
ATOM 1607 C C . THR A 1 208 ? -1.256 -7.320 -1.848 1.00 77.88 208 THR A C 1
ATOM 1609 O O . THR A 1 208 ? -0.260 -7.422 -1.132 1.00 77.88 208 THR A O 1
ATOM 1612 N N . PHE A 1 209 ? -2.219 -6.443 -1.588 1.00 76.94 209 PHE A N 1
ATOM 1613 C CA . PHE A 1 209 ? -2.216 -5.584 -0.407 1.00 76.94 209 PHE A CA 1
ATOM 1614 C C . PHE A 1 209 ? -3.637 -5.264 0.053 1.00 76.94 209 PHE A C 1
ATOM 1616 O O . PHE A 1 209 ? -4.573 -5.283 -0.741 1.00 76.94 209 PHE A O 1
ATOM 1623 N N . VAL A 1 210 ? -3.804 -4.940 1.334 1.00 75.94 210 VAL A N 1
ATOM 1624 C CA . VAL A 1 210 ? -5.060 -4.396 1.869 1.00 75.94 210 VAL A CA 1
ATOM 1625 C C . VAL A 1 210 ? -4.907 -2.889 2.021 1.00 75.94 210 VAL A C 1
ATOM 1627 O O . VAL A 1 210 ? -3.880 -2.416 2.503 1.00 75.94 210 VAL A O 1
ATOM 1630 N N . ARG A 1 211 ? -5.916 -2.134 1.586 1.00 72.88 211 ARG A N 1
ATOM 1631 C CA . ARG A 1 211 ? -5.974 -0.674 1.736 1.00 72.88 211 ARG A CA 1
ATOM 1632 C C . ARG A 1 211 ? -6.626 -0.299 3.060 1.00 72.88 211 ARG A C 1
ATOM 1634 O O . ARG A 1 211 ? -6.103 0.558 3.761 1.00 72.88 211 ARG A O 1
ATOM 1641 N N . GLN A 1 212 ? -7.751 -0.933 3.388 1.00 71.75 212 GLN A N 1
ATOM 1642 C CA . GLN A 1 212 ? -8.519 -0.644 4.599 1.00 71.75 212 GLN A CA 1
ATOM 1643 C C . GLN A 1 212 ? -9.572 -1.720 4.890 1.00 71.75 212 GLN A C 1
ATOM 1645 O O . GLN A 1 212 ? -9.962 -2.490 4.004 1.00 71.75 212 GLN A O 1
ATOM 1650 N N . PHE A 1 213 ? -10.094 -1.690 6.116 1.00 78.06 213 PHE A N 1
ATOM 1651 C CA . PHE A 1 213 ? -11.319 -2.378 6.512 1.00 78.06 213 PHE A CA 1
ATOM 1652 C C . PHE A 1 213 ? -12.418 -1.353 6.812 1.00 78.06 213 PHE A C 1
ATOM 1654 O O . PHE A 1 213 ? -12.158 -0.328 7.439 1.00 78.06 213 PHE A O 1
ATOM 1661 N N . ARG A 1 214 ? -13.656 -1.629 6.392 1.00 85.00 214 ARG A N 1
ATOM 1662 C CA . ARG A 1 214 ? -14.825 -0.771 6.637 1.00 85.00 214 ARG A CA 1
ATOM 1663 C C . ARG A 1 214 ? -15.930 -1.505 7.393 1.00 85.00 214 ARG A C 1
ATOM 1665 O O . ARG A 1 214 ? -16.059 -2.730 7.314 1.00 85.00 214 ARG A O 1
ATOM 1672 N N . ASN A 1 215 ? -16.760 -0.723 8.081 1.00 67.25 215 ASN A N 1
ATOM 1673 C CA . ASN A 1 215 ? -17.935 -1.209 8.799 1.00 67.25 215 ASN A CA 1
ATOM 1674 C C . ASN A 1 215 ? -18.995 -1.796 7.837 1.00 67.25 215 ASN A C 1
ATOM 1676 O O . ASN A 1 215 ? -19.150 -1.325 6.711 1.00 67.25 215 ASN A O 1
ATOM 1680 N N . GLY A 1 216 ? -19.726 -2.819 8.293 1.00 57.94 216 GLY A N 1
ATOM 1681 C CA . GLY A 1 216 ? -20.680 -3.605 7.499 1.00 57.94 216 GLY A CA 1
ATOM 1682 C C . GLY A 1 216 ? -20.385 -5.110 7.534 1.00 57.94 216 GLY A C 1
ATOM 1683 O O . GLY A 1 216 ? -20.268 -5.729 6.480 1.00 57.94 216 GLY A O 1
ATOM 1684 N N . SER A 1 217 ? -20.274 -5.687 8.740 1.00 72.44 217 SER A N 1
ATOM 1685 C CA . SER A 1 217 ? -19.575 -6.944 9.096 1.00 72.44 217 SER A CA 1
ATOM 1686 C C . SER A 1 217 ? -18.061 -6.762 9.124 1.00 72.44 217 SER A C 1
ATOM 1688 O O . SER A 1 217 ? -17.577 -6.308 10.142 1.00 72.44 217 SER A O 1
ATOM 1690 N N . ILE A 1 218 ? -17.322 -7.020 8.045 1.00 86.56 218 ILE A N 1
ATOM 1691 C CA . ILE A 1 218 ? -15.970 -6.487 7.803 1.00 86.56 218 ILE A CA 1
ATOM 1692 C C . ILE A 1 218 ? -15.846 -6.365 6.283 1.00 86.56 218 ILE A C 1
ATOM 1694 O O . ILE A 1 218 ? -15.729 -7.378 5.595 1.00 86.56 218 ILE A O 1
ATOM 169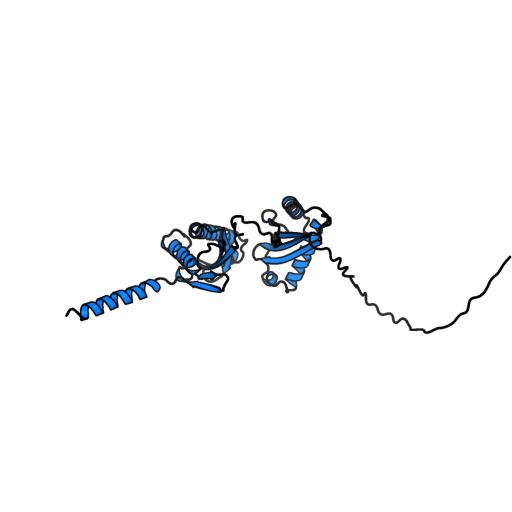8 N N . ILE A 1 219 ? -15.928 -5.156 5.733 1.00 83.25 219 ILE A N 1
ATOM 1699 C CA . ILE A 1 219 ? -15.727 -4.948 4.294 1.00 83.25 219 ILE A CA 1
ATOM 1700 C C . ILE A 1 219 ? -14.238 -4.724 4.061 1.00 83.25 219 ILE A C 1
ATOM 1702 O O . ILE A 1 219 ? -13.653 -3.806 4.628 1.00 83.25 219 ILE A O 1
ATOM 1706 N N . VAL A 1 220 ? -13.627 -5.564 3.238 1.00 88.06 220 VAL A N 1
ATOM 1707 C CA . VAL A 1 220 ? -12.213 -5.479 2.884 1.00 88.06 220 VAL A CA 1
ATOM 1708 C C . VAL A 1 220 ? -12.092 -4.730 1.569 1.00 88.06 220 VAL A C 1
ATOM 1710 O O . VAL A 1 220 ? -12.670 -5.159 0.572 1.00 88.06 220 VAL A O 1
ATOM 1713 N N . ASP A 1 221 ? -11.309 -3.653 1.558 1.00 77.19 221 ASP A N 1
ATOM 1714 C CA . ASP A 1 221 ? -10.833 -3.046 0.320 1.00 77.19 221 ASP A CA 1
ATOM 1715 C C . ASP A 1 221 ? -9.356 -3.401 0.140 1.00 77.19 221 ASP A C 1
ATOM 1717 O O . ASP A 1 221 ? -8.492 -2.973 0.908 1.00 77.19 221 ASP A O 1
ATOM 1721 N N . ALA A 1 222 ? -9.059 -4.185 -0.887 1.00 81.19 222 ALA A N 1
ATOM 1722 C CA . ALA A 1 222 ? -7.729 -4.674 -1.212 1.00 81.19 222 ALA A CA 1
ATOM 1723 C C . ALA A 1 222 ? -7.326 -4.269 -2.633 1.00 81.19 222 ALA A C 1
ATOM 1725 O O . ALA A 1 222 ? -8.121 -3.726 -3.400 1.00 81.19 222 ALA A O 1
ATOM 1726 N N . GLY A 1 223 ? -6.067 -4.514 -2.969 1.00 79.19 223 GLY A N 1
ATOM 1727 C CA . GLY A 1 223 ? -5.526 -4.335 -4.302 1.00 79.19 223 GLY A CA 1
ATOM 1728 C C . GLY A 1 223 ? -4.656 -5.515 -4.707 1.00 79.19 223 GLY A C 1
ATOM 1729 O O . GLY A 1 223 ? -4.033 -6.164 -3.862 1.00 79.19 223 GLY A O 1
ATOM 1730 N N . VAL A 1 224 ? -4.620 -5.781 -6.008 1.00 85.81 224 VAL A N 1
ATOM 1731 C CA . VAL A 1 224 ? -3.698 -6.738 -6.620 1.00 85.81 224 VAL A CA 1
ATOM 1732 C C . VAL A 1 224 ? -3.034 -6.109 -7.840 1.00 85.81 224 VAL A C 1
ATOM 1734 O O . VAL A 1 224 ? -3.668 -5.384 -8.609 1.00 85.81 224 VAL A O 1
ATOM 1737 N N . GLU A 1 225 ? -1.742 -6.367 -7.985 1.00 84.75 225 GLU A N 1
ATOM 1738 C CA . GLU A 1 225 ? -0.876 -5.826 -9.026 1.00 84.75 225 GLU A CA 1
ATOM 1739 C C . GLU A 1 225 ? -0.366 -6.958 -9.920 1.00 84.75 225 GLU A C 1
ATOM 1741 O O . GLU A 1 225 ? 0.132 -7.972 -9.423 1.00 84.75 225 GLU A O 1
ATOM 1746 N N . PHE A 1 226 ? -0.447 -6.755 -11.236 1.00 84.81 226 PHE A N 1
ATOM 1747 C CA . PHE A 1 226 ? 0.060 -7.673 -12.256 1.00 84.81 226 PHE A CA 1
ATOM 1748 C C . PHE A 1 226 ? 0.977 -6.961 -13.253 1.00 84.81 226 PHE A C 1
ATOM 1750 O O . PHE A 1 226 ? 0.832 -5.764 -13.488 1.00 84.81 226 PHE A O 1
ATOM 1757 N N . ASP A 1 227 ? 1.864 -7.701 -13.918 1.00 81.88 227 ASP A N 1
ATOM 1758 C CA . ASP A 1 227 ? 2.490 -7.248 -15.162 1.00 81.88 227 ASP A CA 1
ATOM 1759 C C . ASP A 1 227 ? 1.408 -6.932 -16.208 1.00 81.88 227 ASP A C 1
ATOM 1761 O O . ASP A 1 227 ? 0.663 -7.809 -16.640 1.00 81.88 227 ASP A O 1
ATOM 1765 N N . LYS A 1 228 ? 1.345 -5.682 -16.664 1.00 78.81 228 LYS A N 1
ATOM 1766 C CA . LYS A 1 228 ? 0.351 -5.143 -17.610 1.00 78.81 228 LYS A CA 1
ATOM 1767 C C . LYS A 1 228 ? 0.361 -5.841 -18.964 1.00 78.81 228 LYS A C 1
ATOM 1769 O O . LYS A 1 228 ? -0.652 -5.857 -19.651 1.00 78.81 228 LYS A O 1
ATOM 1774 N N . VAL A 1 229 ? 1.502 -6.396 -19.367 1.00 74.88 229 VAL A N 1
ATOM 1775 C CA . VAL A 1 229 ? 1.644 -7.110 -20.648 1.00 74.88 229 VAL A CA 1
ATOM 1776 C C . VAL A 1 229 ? 0.902 -8.447 -20.667 1.00 74.88 229 VAL A C 1
ATOM 1778 O O . VAL A 1 229 ? 0.586 -8.955 -21.737 1.00 74.88 229 VAL A O 1
ATOM 1781 N N . SER A 1 230 ? 0.623 -9.018 -19.497 1.00 82.50 230 SER A N 1
ATOM 1782 C CA . SER A 1 230 ? 0.000 -10.333 -19.334 1.00 82.50 230 SER A CA 1
ATOM 1783 C C . SER A 1 230 ? -0.978 -10.340 -18.158 1.00 82.50 230 SER A C 1
ATOM 1785 O O . SER A 1 230 ? -1.155 -11.355 -17.477 1.00 82.50 230 SER A O 1
ATOM 1787 N N . SER A 1 231 ? -1.604 -9.192 -17.891 1.00 82.69 231 SER A N 1
ATOM 1788 C CA . SER A 1 231 ? -2.552 -9.040 -16.795 1.00 82.69 231 SER A CA 1
ATOM 1789 C C . SER A 1 231 ? -3.874 -9.735 -17.140 1.00 82.69 231 SER A C 1
ATOM 1791 O O . SER A 1 231 ? -4.400 -9.510 -18.233 1.00 82.69 231 SER A O 1
ATOM 1793 N N . PRO A 1 232 ? -4.433 -10.547 -16.232 1.00 86.62 232 PRO A N 1
ATOM 1794 C CA . PRO A 1 232 ? -5.739 -11.169 -16.428 1.00 86.62 232 PRO A CA 1
ATOM 1795 C C . PRO A 1 232 ? -6.865 -10.126 -16.450 1.00 86.62 232 PRO A C 1
ATOM 1797 O O . PRO A 1 232 ? -6.720 -9.007 -15.962 1.00 86.62 232 PRO A O 1
ATOM 1800 N N . SER A 1 233 ? -8.025 -10.482 -16.985 1.00 86.38 233 SER A N 1
ATOM 1801 C CA . SER A 1 233 ? -9.215 -9.632 -16.908 1.00 86.38 233 SER A CA 1
ATOM 1802 C C . SER A 1 233 ? -9.770 -9.554 -15.478 1.00 86.38 233 SER A C 1
ATOM 1804 O O . SER A 1 233 ? -9.633 -10.489 -14.683 1.00 86.38 233 SER A O 1
ATOM 1806 N N . ALA A 1 234 ? -10.480 -8.467 -15.152 1.00 81.44 234 ALA A N 1
ATOM 1807 C CA . ALA A 1 234 ? -11.177 -8.339 -13.867 1.00 81.44 234 ALA A CA 1
ATOM 1808 C C . ALA A 1 234 ? -12.157 -9.506 -13.619 1.00 81.44 234 ALA A C 1
ATOM 1810 O O . ALA A 1 234 ? -12.278 -9.997 -12.496 1.00 81.44 234 ALA A O 1
ATOM 1811 N N . THR A 1 235 ? -12.797 -10.013 -14.679 1.00 85.44 235 THR A N 1
ATOM 1812 C CA . THR A 1 235 ? -13.691 -11.180 -14.633 1.00 85.44 235 THR A CA 1
ATOM 1813 C C . THR A 1 235 ? -12.961 -12.462 -14.238 1.00 85.44 235 THR A C 1
ATOM 1815 O O . THR A 1 235 ? -13.469 -13.224 -13.414 1.00 85.44 235 THR A O 1
ATOM 1818 N N . GLU A 1 236 ? -11.765 -12.709 -14.779 1.00 87.12 236 GLU A N 1
ATOM 1819 C CA . GLU A 1 236 ? -10.943 -13.869 -14.407 1.00 87.12 236 GLU A CA 1
ATOM 1820 C C . GLU A 1 236 ? -10.487 -13.792 -12.949 1.00 87.12 236 GLU A C 1
ATOM 1822 O O . GLU A 1 236 ? -10.530 -14.799 -12.242 1.00 87.12 236 GLU A O 1
ATOM 1827 N N . LEU A 1 237 ? -10.130 -12.598 -12.471 1.00 89.62 237 LEU A N 1
ATOM 1828 C CA . LEU A 1 237 ? -9.734 -12.372 -11.080 1.00 89.62 237 LEU A CA 1
ATOM 1829 C C . LEU A 1 237 ? -10.898 -12.566 -10.103 1.00 89.62 237 LEU A C 1
ATOM 1831 O O . LEU A 1 237 ? -10.762 -13.300 -9.120 1.00 89.62 237 LEU A O 1
ATOM 1835 N N . ALA A 1 238 ? -12.066 -11.985 -10.398 1.00 86.44 238 ALA A N 1
ATOM 1836 C CA . ALA A 1 238 ? -13.286 -12.206 -9.620 1.00 86.44 238 ALA A CA 1
ATOM 1837 C C . ALA A 1 238 ? -13.666 -13.696 -9.614 1.00 86.44 238 ALA A C 1
ATOM 1839 O O . ALA A 1 238 ? -14.077 -14.251 -8.588 1.00 86.44 238 ALA A O 1
ATOM 1840 N N . LYS A 1 239 ? -13.471 -14.379 -10.753 1.00 86.06 239 LYS A N 1
ATOM 1841 C CA . LYS A 1 239 ? -13.680 -15.819 -10.878 1.00 86.06 239 LYS A CA 1
ATOM 1842 C C . LYS A 1 239 ? -12.739 -16.626 -9.998 1.00 86.06 239 LYS A C 1
ATOM 1844 O O . LYS A 1 239 ? -13.248 -17.467 -9.252 1.00 86.06 239 LYS A O 1
ATOM 1849 N N . ALA A 1 240 ? -11.441 -16.358 -10.070 1.00 89.75 240 ALA A N 1
ATOM 1850 C CA . ALA A 1 240 ? -10.410 -17.055 -9.316 1.00 89.75 240 ALA A CA 1
ATOM 1851 C C . ALA A 1 240 ? -10.609 -16.905 -7.805 1.00 89.75 240 ALA A C 1
ATOM 1853 O O . ALA A 1 240 ? -10.580 -17.907 -7.094 1.00 89.75 240 ALA A O 1
ATOM 1854 N N . LEU A 1 241 ? -10.907 -15.695 -7.315 1.00 89.56 241 LEU A N 1
ATOM 1855 C CA . LEU A 1 241 ? -11.162 -15.475 -5.889 1.00 89.56 241 LEU A CA 1
ATOM 1856 C C . LEU A 1 241 ? -12.392 -16.248 -5.405 1.00 89.56 241 LEU A C 1
ATOM 1858 O O . LEU A 1 241 ? -12.322 -16.966 -4.409 1.00 89.56 241 LEU A O 1
ATOM 1862 N N . ALA A 1 242 ? -13.505 -16.173 -6.133 1.00 86.75 242 ALA A N 1
ATOM 1863 C CA . ALA A 1 242 ? -14.715 -16.889 -5.740 1.00 86.75 242 ALA A CA 1
ATOM 1864 C C . ALA A 1 242 ? -14.559 -18.420 -5.800 1.00 86.75 242 ALA A C 1
ATOM 1866 O O . ALA A 1 242 ? -15.180 -19.123 -5.004 1.00 86.75 242 ALA A O 1
ATOM 1867 N N . ASP A 1 243 ? -13.765 -18.941 -6.741 1.00 85.75 243 ASP A N 1
ATOM 1868 C CA . ASP A 1 243 ? -13.469 -20.377 -6.825 1.00 85.75 243 ASP A CA 1
ATOM 1869 C C . ASP A 1 243 ? -12.500 -20.794 -5.706 1.00 85.75 243 ASP A C 1
ATOM 1871 O O . ASP A 1 243 ? -12.707 -21.830 -5.080 1.00 85.75 243 ASP A O 1
ATOM 1875 N N . GLY A 1 244 ? -11.519 -19.952 -5.364 1.00 85.06 244 GLY A N 1
ATOM 1876 C CA . GLY A 1 244 ? -10.628 -20.150 -4.219 1.00 85.06 244 GLY A CA 1
ATOM 1877 C C . GLY A 1 244 ? -11.373 -20.221 -2.884 1.00 85.06 244 GLY A C 1
ATOM 1878 O O . GLY A 1 244 ? -11.045 -21.062 -2.047 1.00 85.06 244 GLY A O 1
ATOM 1879 N N . VAL A 1 245 ? -12.415 -19.402 -2.704 1.00 86.56 245 VAL A N 1
ATOM 1880 C CA . VAL A 1 245 ? -13.311 -19.472 -1.535 1.00 86.56 245 VAL A CA 1
ATOM 1881 C C . VAL A 1 245 ? -14.141 -20.760 -1.553 1.00 86.56 245 VAL A C 1
ATOM 1883 O O . VAL A 1 245 ? -14.147 -21.492 -0.567 1.00 86.56 245 VAL A O 1
ATOM 1886 N N . ARG A 1 246 ? -14.798 -21.091 -2.675 1.00 85.19 246 ARG A N 1
ATOM 1887 C CA . ARG A 1 246 ? -15.640 -22.302 -2.794 1.00 85.19 246 ARG A CA 1
ATOM 1888 C C . ARG A 1 246 ? -14.872 -23.603 -2.589 1.00 85.19 246 ARG A C 1
ATOM 1890 O O . ARG A 1 246 ? -15.374 -24.510 -1.937 1.00 85.19 246 ARG A O 1
ATOM 1897 N N . ASN A 1 247 ? -13.661 -23.679 -3.129 1.00 81.62 247 ASN A N 1
ATOM 1898 C CA . ASN A 1 247 ? -12.805 -24.860 -3.037 1.00 81.62 247 ASN A CA 1
ATOM 1899 C C . ASN A 1 247 ? -12.039 -24.920 -1.704 1.00 81.62 247 ASN A C 1
ATOM 1901 O O . ASN A 1 247 ? -11.237 -25.826 -1.492 1.00 81.62 247 ASN A O 1
ATOM 1905 N N . GLY A 1 248 ? -12.250 -23.946 -0.810 1.00 77.00 248 GLY A N 1
ATOM 1906 C CA . GLY A 1 248 ? -11.632 -23.905 0.510 1.00 77.00 248 GLY A CA 1
ATOM 1907 C C . GLY A 1 248 ? -10.124 -23.645 0.497 1.00 77.00 248 GLY A C 1
ATOM 1908 O O . GLY A 1 248 ? -9.471 -23.930 1.502 1.00 77.00 248 GLY A O 1
ATOM 1909 N N . VAL A 1 249 ? -9.566 -23.123 -0.600 1.00 79.06 249 VAL A N 1
ATOM 1910 C CA . VAL A 1 249 ? -8.179 -22.622 -0.660 1.00 79.06 249 VAL A CA 1
ATOM 1911 C C . VAL A 1 249 ? -8.068 -21.362 0.195 1.00 79.06 249 VAL A C 1
ATOM 1913 O O . VAL A 1 249 ? -7.182 -21.243 1.037 1.00 79.06 249 VAL A O 1
ATOM 1916 N N . VAL A 1 250 ? -9.032 -20.456 0.039 1.00 84.88 250 VAL A N 1
ATOM 1917 C CA . VAL A 1 250 ? -9.186 -19.277 0.888 1.00 84.88 250 VAL A CA 1
ATOM 1918 C C . VAL A 1 250 ? -9.962 -19.675 2.140 1.00 84.88 250 VAL A C 1
ATOM 1920 O O . VAL A 1 250 ? -11.120 -20.073 2.046 1.00 84.88 250 VAL A O 1
ATOM 1923 N N . LYS A 1 251 ? -9.337 -19.557 3.318 1.00 83.88 251 LYS A N 1
ATOM 1924 C CA . LYS A 1 251 ? -9.993 -19.827 4.614 1.00 83.88 251 LYS A CA 1
ATOM 1925 C C . LYS A 1 251 ? -10.684 -18.604 5.222 1.00 83.88 251 LYS A C 1
ATOM 1927 O O . LYS A 1 251 ? -11.277 -18.708 6.291 1.00 83.88 251 LYS A O 1
ATOM 1932 N N . LEU A 1 252 ? -10.609 -17.448 4.559 1.00 84.44 252 LEU A N 1
ATOM 1933 C CA . LEU A 1 252 ? -11.340 -16.252 4.971 1.00 84.44 252 LEU A CA 1
ATOM 1934 C C . LEU A 1 252 ? -12.855 -16.505 4.845 1.00 84.44 252 LEU A C 1
ATOM 1936 O O . LEU A 1 252 ? -13.286 -17.005 3.803 1.00 84.44 252 LEU A O 1
ATOM 1940 N N . PRO A 1 253 ? -13.675 -16.116 5.838 1.00 85.44 253 PRO A N 1
ATOM 1941 C CA . PRO A 1 253 ? -15.134 -16.216 5.773 1.00 85.44 253 PRO A CA 1
ATOM 1942 C C . PRO A 1 253 ? -15.726 -15.155 4.827 1.00 85.44 253 PRO A C 1
ATOM 1944 O O . PRO A 1 253 ? -16.398 -14.226 5.264 1.00 85.44 253 PRO A O 1
ATOM 1947 N N . ILE A 1 254 ? -15.427 -15.240 3.530 1.00 87.44 254 ILE A N 1
ATOM 1948 C CA . ILE A 1 254 ? -15.866 -14.274 2.514 1.00 87.44 254 ILE A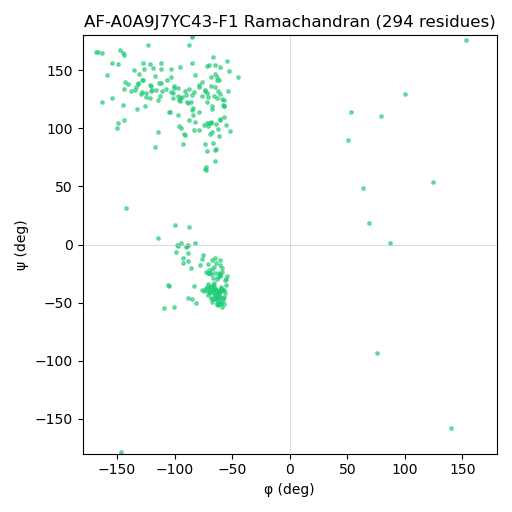 CA 1
ATOM 1949 C C . ILE A 1 254 ? -17.284 -14.603 2.044 1.00 87.44 254 ILE A C 1
ATOM 1951 O O . ILE A 1 254 ? -17.568 -15.723 1.615 1.00 87.44 254 ILE A O 1
ATOM 1955 N N . ASP A 1 255 ? -18.153 -13.594 2.019 1.00 84.88 255 ASP A N 1
ATOM 1956 C CA . ASP A 1 255 ? -19.414 -13.659 1.291 1.00 84.88 255 ASP A CA 1
ATOM 1957 C C . ASP A 1 255 ? -19.147 -13.532 -0.214 1.00 84.88 255 ASP A C 1
ATOM 1959 O O . ASP A 1 255 ? -18.914 -12.443 -0.749 1.00 84.88 255 ASP A O 1
ATOM 1963 N N . THR A 1 256 ? -19.198 -14.667 -0.913 1.00 83.31 256 THR A N 1
ATOM 1964 C CA . THR A 1 256 ? -18.908 -14.733 -2.353 1.00 83.31 256 THR A CA 1
ATOM 1965 C C . THR A 1 256 ? -19.805 -13.849 -3.225 1.00 83.31 256 THR A C 1
ATOM 1967 O O . THR A 1 256 ? -19.382 -13.516 -4.328 1.00 83.31 256 THR A O 1
ATOM 1970 N N . GLN A 1 257 ? -20.989 -13.429 -2.752 1.00 83.44 257 GLN A N 1
ATOM 1971 C CA . GLN A 1 257 ? -21.880 -12.512 -3.486 1.00 83.44 257 GLN A CA 1
ATOM 1972 C C . GLN A 1 257 ? -21.321 -11.100 -3.607 1.00 83.44 257 GLN A C 1
ATOM 1974 O O . GLN A 1 257 ? -21.694 -10.339 -4.496 1.00 83.44 257 GLN A O 1
ATOM 1979 N N . THR A 1 258 ? -20.462 -10.738 -2.662 1.00 87.00 258 THR A N 1
ATOM 1980 C CA . THR A 1 258 ? -19.996 -9.366 -2.472 1.00 87.00 258 THR A CA 1
ATOM 1981 C C . THR A 1 258 ? -18.659 -9.101 -3.141 1.00 87.00 258 THR A C 1
ATOM 1983 O O . THR A 1 258 ? -18.168 -7.980 -3.067 1.00 87.00 258 THR A O 1
ATOM 1986 N N . ILE A 1 259 ? -18.070 -10.118 -3.779 1.00 88.19 259 ILE A N 1
ATOM 1987 C CA . ILE A 1 259 ? -16.788 -10.000 -4.467 1.00 88.19 259 ILE A CA 1
ATOM 1988 C C . ILE A 1 259 ? -16.953 -9.098 -5.689 1.00 88.19 259 ILE A C 1
ATOM 1990 O O . ILE A 1 259 ? -17.685 -9.425 -6.627 1.00 88.19 259 ILE A O 1
ATOM 1994 N N . GLN A 1 260 ? -16.206 -8.003 -5.664 1.00 88.19 260 GLN A N 1
ATOM 1995 C CA . GLN A 1 260 ? -16.025 -7.045 -6.739 1.00 88.19 260 GLN A CA 1
ATOM 1996 C C . GLN A 1 260 ? -14.552 -6.968 -7.095 1.00 88.19 260 GLN A C 1
ATOM 1998 O O . GLN A 1 260 ? -13.704 -6.879 -6.204 1.00 88.19 260 GLN A O 1
ATOM 2003 N N . VAL A 1 261 ? -14.257 -6.955 -8.390 1.00 88.38 261 VAL A N 1
ATOM 2004 C CA . VAL A 1 261 ? -12.934 -6.606 -8.903 1.00 88.38 261 VAL A CA 1
ATOM 2005 C C . VAL A 1 261 ? -13.095 -5.494 -9.924 1.00 88.38 261 VAL A C 1
ATOM 2007 O O . VAL A 1 261 ? -13.766 -5.686 -10.935 1.00 88.38 261 VAL A O 1
ATOM 2010 N N . THR A 1 262 ? -12.476 -4.348 -9.666 1.00 75.44 262 THR A N 1
ATOM 2011 C CA . THR A 1 262 ? -12.516 -3.176 -10.542 1.00 75.44 262 THR A CA 1
ATOM 2012 C C . THR A 1 262 ? -11.138 -2.927 -11.136 1.00 75.44 262 THR A C 1
ATOM 2014 O O . THR A 1 262 ? -10.155 -2.859 -10.396 1.00 75.44 262 THR A O 1
ATOM 2017 N N . ASP A 1 263 ? -11.050 -2.796 -12.456 1.00 74.50 263 ASP A N 1
ATOM 2018 C CA . ASP A 1 263 ? -9.799 -2.445 -13.134 1.00 74.50 263 ASP A CA 1
ATOM 2019 C C . ASP A 1 263 ? -9.558 -0.925 -13.181 1.00 74.50 263 ASP A C 1
ATOM 2021 O O . ASP A 1 263 ? -10.366 -0.115 -12.719 1.00 74.50 263 ASP A O 1
ATOM 2025 N N . SER A 1 264 ? -8.422 -0.518 -13.750 1.00 70.88 264 SER A N 1
ATOM 2026 C CA . SER A 1 264 ? -8.038 0.892 -13.867 1.00 70.88 264 SER A CA 1
ATOM 2027 C C . SER A 1 264 ? -8.916 1.717 -14.817 1.00 70.88 264 SER A C 1
ATOM 2029 O O . SER A 1 264 ? -8.834 2.943 -14.790 1.00 70.88 264 SER A O 1
ATOM 2031 N N . THR A 1 265 ? -9.754 1.080 -15.639 1.00 69.38 265 THR A N 1
ATOM 2032 C CA . THR A 1 265 ? -10.733 1.750 -16.513 1.00 69.38 265 THR A CA 1
ATOM 2033 C C . THR A 1 265 ? -12.075 1.978 -15.816 1.00 69.38 265 THR A C 1
ATOM 2035 O O . THR A 1 265 ? -12.944 2.659 -16.357 1.00 69.38 265 THR A O 1
ATOM 2038 N N . GLY A 1 266 ? -12.244 1.435 -14.604 1.00 67.44 266 GLY A N 1
ATOM 2039 C CA . GLY A 1 266 ? -13.485 1.495 -13.837 1.00 67.44 266 GLY A CA 1
ATOM 2040 C C . GLY A 1 266 ? -14.461 0.361 -14.156 1.00 67.44 266 GLY A C 1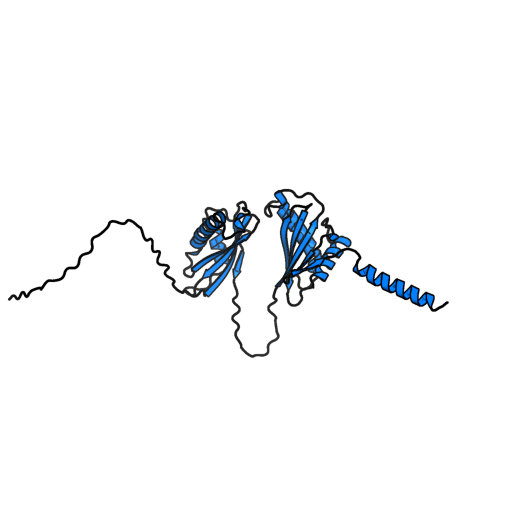
ATOM 2041 O O . GLY A 1 266 ? -15.533 0.297 -13.549 1.00 67.44 266 GLY A O 1
ATOM 2042 N N . PHE A 1 267 ? -14.107 -0.563 -15.057 1.00 75.31 267 PHE A N 1
ATOM 2043 C CA . PHE A 1 267 ? -14.915 -1.756 -15.283 1.00 75.31 267 PHE A CA 1
ATOM 2044 C C . PHE A 1 267 ? -14.888 -2.632 -14.033 1.00 75.31 267 PHE A C 1
ATOM 2046 O O . PHE A 1 267 ? -13.823 -2.958 -13.510 1.00 75.31 267 PHE A O 1
ATOM 2053 N N . THR A 1 268 ? -16.074 -3.005 -13.554 1.00 80.62 268 THR A N 1
ATOM 2054 C CA . THR A 1 268 ? -16.245 -3.829 -12.356 1.00 80.62 268 THR A CA 1
ATOM 2055 C C . THR A 1 268 ? -16.841 -5.174 -12.735 1.00 80.62 268 THR A C 1
ATOM 2057 O O . THR A 1 268 ? -17.904 -5.244 -13.350 1.00 80.62 268 THR A O 1
ATOM 2060 N N . ALA A 1 269 ? -16.143 -6.240 -12.355 1.00 83.12 269 ALA A N 1
ATOM 2061 C CA . ALA A 1 269 ? -16.614 -7.605 -12.466 1.00 83.12 269 ALA A CA 1
ATOM 2062 C C . ALA A 1 269 ? -17.104 -8.109 -11.109 1.00 83.12 269 ALA A C 1
ATOM 2064 O O . ALA A 1 269 ? -16.384 -8.071 -10.108 1.00 83.12 269 ALA A O 1
ATOM 2065 N N . ASN A 1 270 ? -18.306 -8.672 -11.119 1.00 82.62 270 ASN A N 1
ATOM 2066 C CA . ASN A 1 270 ? -18.924 -9.310 -9.970 1.00 82.62 270 ASN A CA 1
ATOM 2067 C C . ASN A 1 270 ? -19.007 -10.808 -10.238 1.00 82.62 270 ASN A C 1
ATOM 2069 O O . ASN A 1 270 ? -19.215 -11.234 -11.378 1.00 82.62 270 ASN A O 1
ATOM 2073 N N . LYS A 1 271 ? -18.974 -11.622 -9.184 1.00 64.44 271 LYS A N 1
ATOM 2074 C CA . LYS A 1 271 ? -19.351 -13.033 -9.304 1.00 64.44 271 LYS A CA 1
ATOM 2075 C C . LYS A 1 271 ? -20.568 -13.352 -8.446 1.00 64.44 271 LYS A C 1
ATOM 2077 O O . LYS A 1 271 ? -20.464 -13.885 -7.348 1.00 64.44 271 LYS A O 1
ATOM 2082 N N . SER A 1 272 ? -21.742 -13.072 -9.004 1.00 50.56 272 SER A N 1
ATOM 2083 C CA . SER A 1 272 ? -22.982 -13.689 -8.532 1.00 50.56 272 SER A CA 1
ATOM 2084 C C . SER A 1 272 ? -22.953 -15.194 -8.886 1.00 50.56 272 SER A C 1
ATOM 2086 O O . SER A 1 272 ? -22.501 -15.564 -9.976 1.00 50.56 272 SER A O 1
ATOM 2088 N N . PRO A 1 273 ? -23.351 -16.102 -7.980 1.00 45.03 273 PRO A N 1
ATOM 2089 C CA . PRO A 1 273 ? -23.446 -17.522 -8.224 1.00 45.03 273 PRO A CA 1
ATOM 2090 C C . PRO A 1 273 ? -24.481 -17.716 -9.327 1.00 45.03 273 PRO A C 1
ATOM 2092 O O . PRO A 1 273 ? -25.589 -17.206 -9.252 1.00 45.03 273 PRO A O 1
ATOM 2095 N N . VAL A 1 274 ? -24.126 -18.514 -10.330 1.00 45.31 274 VAL A N 1
ATOM 2096 C CA . VAL A 1 274 ? -25.129 -19.248 -11.109 1.00 45.31 274 VAL A CA 1
ATOM 2097 C C . VAL A 1 274 ? -26.099 -18.353 -11.904 1.00 45.31 274 VAL A C 1
ATOM 2099 O O . VAL A 1 274 ? -27.292 -18.583 -11.888 1.00 45.31 274 VAL A O 1
ATOM 2102 N N . LEU A 1 275 ? -25.625 -17.365 -12.669 1.00 43.44 275 LEU A N 1
ATOM 2103 C CA . LEU A 1 275 ? -26.430 -16.820 -13.789 1.00 43.44 275 LEU A CA 1
ATOM 2104 C C . LEU A 1 275 ? -25.907 -17.295 -15.152 1.00 43.44 275 LEU A C 1
ATOM 2106 O O . LEU A 1 275 ? -26.694 -17.650 -16.028 1.00 43.44 275 LEU A O 1
ATOM 2110 N N . ALA A 1 276 ? -24.586 -17.432 -15.302 1.00 39.47 276 ALA A N 1
ATOM 2111 C CA . ALA A 1 276 ? -23.982 -17.883 -16.559 1.00 39.47 276 ALA A CA 1
ATOM 2112 C C . ALA A 1 276 ? -24.313 -19.349 -16.913 1.00 39.47 276 ALA A C 1
ATOM 2114 O O . ALA A 1 276 ? -24.406 -19.682 -18.090 1.00 39.47 276 ALA A O 1
ATOM 2115 N N . SER A 1 277 ? -24.544 -20.216 -15.918 1.00 44.84 277 SER A N 1
ATOM 2116 C CA . SER A 1 277 ? -24.900 -21.628 -16.153 1.00 44.84 277 SER A CA 1
ATOM 2117 C C . SER A 1 277 ? -26.404 -21.879 -16.315 1.00 44.84 277 SER A C 1
ATOM 2119 O O . SER A 1 277 ? -26.778 -22.944 -16.793 1.00 44.84 277 SER A O 1
ATOM 2121 N N . MET A 1 278 ? -27.277 -20.928 -15.955 1.00 47.88 278 MET A N 1
ATOM 2122 C CA . MET A 1 278 ? -28.730 -21.091 -16.139 1.00 47.88 278 MET A CA 1
ATOM 2123 C C . MET A 1 278 ? -29.168 -20.734 -17.554 1.00 47.88 278 MET A C 1
ATOM 2125 O O . MET A 1 278 ? -30.054 -21.382 -18.098 1.00 47.88 278 MET A O 1
ATOM 2129 N N . LEU A 1 279 ? -28.538 -19.726 -18.167 1.00 50.94 279 LEU A N 1
ATOM 2130 C CA . LEU A 1 279 ? -28.848 -19.316 -19.539 1.00 50.94 279 LEU A CA 1
ATOM 2131 C C . LEU A 1 279 ? -28.463 -20.401 -20.555 1.00 50.94 279 LEU A C 1
ATOM 2133 O O . LEU A 1 279 ? -29.239 -20.680 -21.464 1.00 50.94 279 LEU A O 1
ATOM 2137 N N . THR A 1 280 ? -27.329 -21.086 -20.363 1.00 54.09 280 THR A N 1
ATOM 2138 C CA . THR A 1 280 ? -26.954 -22.232 -21.211 1.00 54.09 280 THR A CA 1
ATOM 2139 C C . THR A 1 280 ? -27.825 -23.462 -20.945 1.00 54.09 280 THR A C 1
ATOM 2141 O O . THR A 1 280 ? -28.194 -24.159 -21.888 1.00 54.09 280 THR A O 1
ATOM 2144 N N . ALA A 1 281 ? -28.223 -23.708 -19.692 1.00 51.53 281 ALA A N 1
ATOM 2145 C CA . ALA A 1 281 ? -29.147 -24.792 -19.356 1.00 51.53 281 ALA A CA 1
ATOM 2146 C C . ALA A 1 281 ? -30.564 -24.561 -19.920 1.00 51.53 281 ALA A C 1
ATOM 2148 O O . ALA A 1 281 ? -31.189 -25.513 -20.390 1.00 51.53 281 ALA A O 1
ATOM 2149 N N . LEU A 1 282 ? -31.056 -23.314 -19.950 1.00 53.47 282 LEU A N 1
ATOM 2150 C CA . LEU A 1 282 ? -32.331 -22.970 -20.596 1.00 53.47 282 LEU A CA 1
ATOM 2151 C C . LEU A 1 282 ? -32.290 -23.223 -22.109 1.00 53.47 282 LEU A C 1
ATOM 2153 O O . LEU A 1 282 ? -33.263 -23.704 -22.681 1.00 53.47 282 LEU A O 1
ATOM 2157 N N . TRP A 1 283 ? -31.163 -22.937 -22.765 1.00 56.44 283 TRP A N 1
ATOM 2158 C CA . TRP A 1 283 ? -31.024 -23.164 -24.207 1.00 56.44 283 TRP A CA 1
ATOM 2159 C C . TRP A 1 283 ? -30.936 -24.657 -24.545 1.00 56.44 283 TRP A C 1
ATOM 2161 O O . TRP A 1 283 ? -31.565 -25.110 -25.499 1.00 56.44 283 TRP A O 1
ATOM 2171 N N . MET A 1 284 ? -30.230 -25.445 -23.728 1.00 65.12 284 MET A N 1
ATOM 2172 C CA . MET A 1 284 ? -30.117 -26.899 -23.911 1.00 65.12 284 MET A CA 1
ATOM 2173 C C . MET A 1 284 ? -31.442 -27.632 -23.641 1.00 65.12 284 MET A C 1
ATOM 2175 O O . MET A 1 284 ? -31.776 -28.593 -24.337 1.00 65.12 284 MET A O 1
ATOM 2179 N N . THR A 1 285 ? -32.231 -27.167 -22.667 1.00 63.16 285 THR A N 1
ATOM 2180 C CA . THR A 1 285 ? -33.558 -27.737 -22.375 1.00 63.16 285 THR A CA 1
ATOM 2181 C C . THR A 1 285 ? -34.602 -27.345 -23.422 1.00 63.16 285 THR A C 1
ATOM 2183 O O . THR A 1 285 ? -35.358 -28.212 -23.859 1.00 63.16 285 THR A O 1
ATOM 2186 N N . LEU A 1 286 ? -34.605 -26.098 -23.910 1.00 58.47 286 LEU A N 1
ATOM 2187 C CA . LEU A 1 286 ? -35.520 -25.669 -24.974 1.00 58.47 286 LEU A CA 1
ATOM 2188 C C . LEU A 1 286 ? -35.221 -26.356 -26.320 1.00 58.47 286 LEU A C 1
ATOM 2190 O O . LEU A 1 286 ? -36.150 -26.777 -27.005 1.00 58.47 286 LEU A O 1
ATOM 2194 N N . ALA A 1 287 ? -33.943 -26.547 -26.674 1.00 63.59 287 ALA A N 1
ATOM 2195 C CA . ALA A 1 287 ? -33.553 -27.302 -27.869 1.00 63.59 287 ALA A CA 1
ATOM 2196 C C . ALA A 1 287 ? -33.988 -28.777 -27.797 1.00 63.59 287 ALA A C 1
ATOM 2198 O O . ALA A 1 287 ? -34.485 -29.328 -28.778 1.00 63.59 287 ALA A O 1
ATOM 2199 N N . SER A 1 288 ? -33.865 -29.401 -26.620 1.00 66.19 288 SER A N 1
ATOM 2200 C CA . SER A 1 288 ? -34.314 -30.783 -26.404 1.00 66.19 288 SER A CA 1
ATOM 2201 C C . SER A 1 288 ? -35.841 -30.918 -26.488 1.00 66.19 288 SER A C 1
ATOM 2203 O O . SER A 1 288 ? -36.345 -31.913 -27.006 1.00 66.19 288 SER A O 1
ATOM 2205 N N . LEU A 1 289 ? -36.591 -29.906 -26.032 1.00 65.31 289 LEU A N 1
ATOM 2206 C CA . LEU A 1 289 ? -38.054 -29.888 -26.112 1.00 65.31 289 LEU A CA 1
ATOM 2207 C C . LEU A 1 289 ? -38.554 -29.709 -27.556 1.00 65.31 289 LEU A C 1
ATOM 2209 O O . LEU A 1 289 ? -39.463 -30.420 -27.980 1.00 65.31 289 LEU A O 1
ATOM 2213 N N . LEU A 1 290 ? -37.939 -28.804 -28.326 1.00 63.31 290 LEU A N 1
ATOM 2214 C CA . LEU A 1 290 ? -38.290 -28.581 -29.734 1.00 63.31 290 LEU A CA 1
ATOM 2215 C C . LEU A 1 290 ? -37.967 -29.794 -30.618 1.00 63.31 290 LEU A C 1
ATOM 2217 O O . LEU A 1 290 ? -38.738 -30.106 -31.520 1.00 63.31 290 LEU A O 1
ATOM 2221 N N . LEU A 1 291 ? -36.872 -30.511 -30.343 1.00 61.69 291 LEU A N 1
ATOM 2222 C CA . LEU A 1 291 ? -36.534 -31.733 -31.078 1.00 61.69 291 LEU A CA 1
ATOM 2223 C C . LEU A 1 291 ? -37.480 -32.900 -30.739 1.00 61.69 291 LEU A C 1
ATOM 2225 O O . LEU A 1 291 ? -37.811 -33.692 -31.618 1.00 61.69 291 LEU A O 1
ATOM 2229 N N . SER A 1 292 ? -37.958 -32.981 -29.492 1.00 67.81 292 SER A N 1
ATOM 2230 C CA . SER A 1 292 ? -38.957 -33.975 -29.070 1.00 67.81 292 SER A CA 1
ATOM 2231 C C . SER A 1 292 ? -40.319 -33.758 -29.748 1.00 67.81 292 SER A C 1
ATOM 2233 O O . SER A 1 292 ? -40.949 -34.715 -30.186 1.00 67.81 292 SER A O 1
ATOM 2235 N N . ALA A 1 293 ? -40.749 -32.502 -29.917 1.00 61.81 293 ALA A N 1
ATOM 2236 C CA . ALA A 1 293 ? -42.032 -32.167 -30.543 1.00 61.81 293 ALA A CA 1
ATOM 2237 C C . ALA A 1 293 ? -42.094 -32.426 -32.064 1.00 61.81 293 ALA A C 1
ATOM 2239 O O . ALA A 1 293 ? -43.183 -32.454 -32.625 1.00 61.81 293 ALA A O 1
ATOM 2240 N N . VAL A 1 294 ? -40.949 -32.597 -32.734 1.00 63.38 294 VAL A N 1
ATOM 2241 C CA . VAL A 1 294 ? -40.863 -32.897 -34.179 1.00 63.38 294 VAL A CA 1
ATOM 2242 C C . VAL A 1 294 ? -40.812 -34.407 -34.461 1.00 63.38 294 VAL A C 1
ATOM 2244 O O . VAL A 1 294 ? -41.032 -34.823 -35.595 1.00 63.38 294 VAL A O 1
ATOM 2247 N N . MET A 1 295 ? -40.533 -35.241 -33.452 1.00 59.88 295 MET A N 1
ATOM 2248 C CA . MET A 1 295 ? -40.426 -36.703 -33.597 1.00 59.88 295 MET A CA 1
ATOM 2249 C C . MET A 1 295 ? -41.685 -37.482 -33.166 1.00 59.88 295 MET A C 1
ATOM 2251 O O . MET A 1 295 ? -41.611 -38.696 -32.977 1.00 59.88 295 MET A O 1
ATOM 2255 N N . HIS A 1 296 ? -42.836 -36.818 -33.047 1.00 49.06 296 HIS A N 1
ATOM 2256 C CA . HIS A 1 296 ? -44.144 -37.436 -32.804 1.00 49.06 296 HIS A CA 1
ATOM 2257 C C . HIS A 1 296 ? -45.189 -36.863 -33.768 1.00 49.06 296 HIS A C 1
ATOM 2259 O O . HIS A 1 296 ? -46.193 -37.564 -34.030 1.00 49.06 296 HIS A O 1
#

Solvent-accessible surface area (backbone atoms only — not comparable to full-atom values): 17386 Å² total; per-residue (Å²): 133,86,86,89,83,83,84,87,84,90,80,93,84,87,80,84,87,76,92,72,93,68,89,77,80,74,73,77,80,76,78,71,86,66,62,73,66,44,45,29,43,36,36,37,32,31,74,46,85,55,56,79,60,40,68,37,77,84,36,68,71,28,43,53,53,49,53,51,51,39,52,51,58,38,57,55,44,60,84,44,87,22,56,70,52,51,48,79,77,48,52,45,89,26,37,36,27,42,38,29,38,42,36,21,31,73,82,44,82,84,82,51,61,67,57,57,49,50,44,58,65,70,44,90,58,99,63,52,71,40,63,95,60,52,47,64,46,77,55,81,79,81,76,88,76,91,70,96,71,98,68,85,86,78,75,81,70,48,75,36,54,32,43,34,36,34,32,30,73,57,80,61,50,76,51,38,64,37,52,63,31,71,64,20,41,54,50,39,54,51,50,33,58,38,50,41,70,51,46,64,77,42,92,31,52,73,48,62,43,69,78,50,48,40,82,73,36,33,27,39,37,30,37,41,34,21,31,46,88,62,47,77,53,39,55,57,52,28,46,46,50,46,47,28,45,73,73,58,72,25,80,67,59,58,46,53,72,49,34,35,16,28,38,84,87,65,56,69,23,67,37,65,82,74,57,78,63,48,60,55,49,52,53,57,51,51,53,52,51,57,56,56,69,72,75,115

pLDDT: mean 71.04, std 19.35, range [25.38, 94.75]

Organism: NCBI:txid630221

InterPro domains:
  IPR000082 SEA domain [PF01390] (39-114)
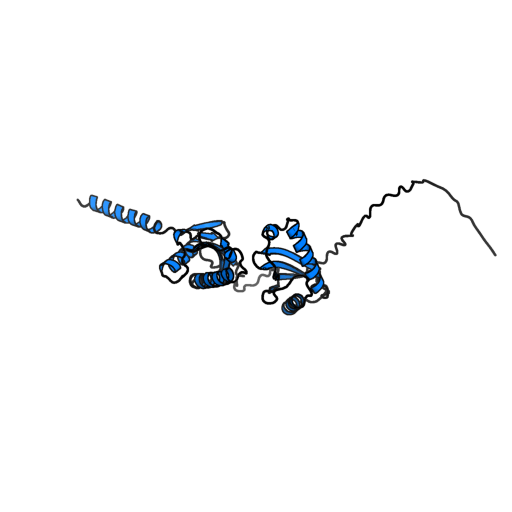  IPR000082 SEA domain [PF01390] (161-239)
  IPR000082 SEA domain [PS50024] (158-266)
  IPR036364 SEA domain superfamily [G3DSA:3.30.70.960] (158-252)
  IPR036364 SEA domain superfamily [SSF82671] (154-263)

Nearest PDB structures (foldseek):
  7sa9-assembly2_B  TM=7.760E-01  e=1.650E-04  Homo sapiens
  4iof-assembly1_B  TM=3.042E-01  e=6.166E-03  Homo sapiens
  5wpj-assembly1_B  TM=4.453E-01  e=4.237E-02  Streptococcus pneumoniae
  3qau-assembly1_A-2  TM=4.137E-01  e=8.538E-02  Streptococcus pneumoniae R6
  6b7y-assembly1_A  TM=2.184E-01  e=7.347E-03  Homo sapiens